Protein AF-A0A2V2S7H7-F1 (afdb_monomer_lite)

Structure (mmCIF, N/CA/C/O backbone):
data_AF-A0A2V2S7H7-F1
#
_entry.id   AF-A0A2V2S7H7-F1
#
loop_
_atom_site.group_PDB
_atom_site.id
_atom_site.type_symbol
_atom_site.label_atom_id
_atom_site.label_alt_id
_atom_site.label_comp_id
_atom_site.label_asym_id
_atom_site.label_entity_id
_atom_site.label_seq_id
_atom_site.pdbx_PDB_ins_code
_atom_site.Cartn_x
_atom_site.Cartn_y
_atom_site.Cartn_z
_atom_site.occupancy
_atom_site.B_iso_or_equiv
_atom_site.auth_seq_id
_atom_site.auth_comp_id
_atom_site.auth_asym_id
_atom_site.auth_atom_id
_atom_site.pdbx_PDB_model_num
ATOM 1 N N . MET A 1 1 ? -1.678 33.757 -36.380 1.00 33.84 1 MET A N 1
ATOM 2 C CA . MET A 1 1 ? -1.416 32.812 -37.484 1.00 33.84 1 MET A CA 1
ATOM 3 C C . MET A 1 1 ? -0.401 31.803 -36.969 1.00 33.84 1 MET A C 1
ATOM 5 O O . MET A 1 1 ? 0.644 32.252 -36.532 1.00 33.84 1 MET A O 1
ATOM 9 N N . LEU A 1 2 ? -0.817 30.528 -36.912 1.00 34.06 2 LEU A N 1
ATOM 10 C CA . LEU A 1 2 ? -0.077 29.257 -36.751 1.00 34.06 2 LEU A CA 1
ATOM 11 C C . LEU A 1 2 ? 1.250 29.275 -35.971 1.00 34.06 2 LEU A C 1
ATOM 13 O O . LEU A 1 2 ? 2.212 29.907 -36.375 1.00 34.06 2 LEU A O 1
ATOM 17 N N . GLY A 1 3 ? 1.338 28.575 -34.843 1.00 31.75 3 GLY A N 1
ATOM 18 C CA . GLY A 1 3 ? 1.688 27.143 -34.768 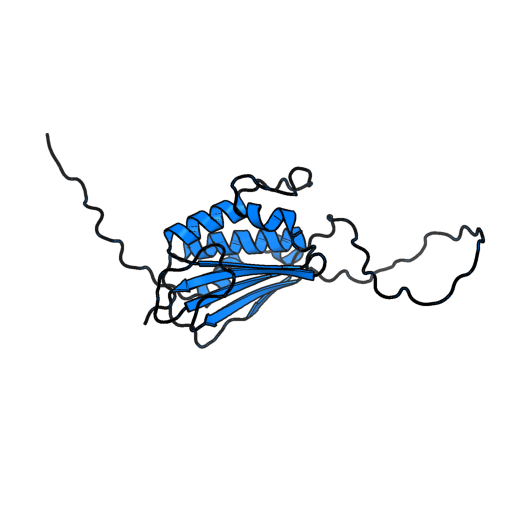1.00 31.75 3 GLY A CA 1
ATOM 19 C C . GLY A 1 3 ? 2.815 27.071 -33.724 1.00 31.75 3 GLY A C 1
ATOM 20 O O . GLY A 1 3 ? 3.605 28.000 -33.638 1.00 31.75 3 GLY A O 1
ATOM 21 N N . PHE A 1 4 ? 2.904 26.128 -32.797 1.00 40.03 4 PHE A N 1
ATOM 22 C CA . PHE A 1 4 ? 2.878 24.692 -32.986 1.00 40.03 4 PHE A CA 1
ATOM 23 C C . PHE A 1 4 ? 2.346 24.021 -31.718 1.00 40.03 4 PHE A C 1
ATOM 25 O O . PHE A 1 4 ? 2.805 24.300 -30.609 1.00 40.03 4 PHE A O 1
ATOM 32 N N . SER A 1 5 ? 1.399 23.107 -31.915 1.00 43.56 5 SER A N 1
ATOM 33 C CA . SER A 1 5 ? 1.144 22.001 -31.002 1.00 43.56 5 SER A CA 1
ATOM 34 C C . SER A 1 5 ? 2.460 21.281 -30.728 1.00 43.56 5 SER A C 1
ATOM 36 O O . SER A 1 5 ? 3.125 20.836 -31.663 1.00 43.56 5 SER A O 1
ATOM 38 N N . ARG A 1 6 ? 2.836 21.145 -29.456 1.00 47.81 6 ARG A N 1
ATOM 39 C CA . ARG A 1 6 ? 3.721 20.049 -29.075 1.00 47.81 6 ARG A CA 1
ATOM 40 C C . ARG A 1 6 ? 2.875 18.788 -29.123 1.00 47.81 6 ARG A C 1
ATOM 42 O O . ARG A 1 6 ? 1.990 18.613 -28.288 1.00 47.81 6 ARG A O 1
ATOM 49 N N . ASP A 1 7 ? 3.134 17.971 -30.136 1.00 41.53 7 ASP A N 1
ATOM 50 C CA . ASP A 1 7 ? 2.827 16.549 -30.101 1.00 41.53 7 ASP A CA 1
ATOM 51 C C . ASP A 1 7 ? 3.224 15.994 -28.734 1.00 41.53 7 ASP A C 1
ATOM 53 O O . ASP A 1 7 ? 4.321 16.254 -28.230 1.00 41.53 7 ASP A O 1
ATOM 57 N N . SER A 1 8 ? 2.302 15.259 -28.124 1.00 45.62 8 SER A N 1
ATOM 58 C CA . SER A 1 8 ? 2.532 14.478 -26.919 1.00 45.62 8 SER A CA 1
ATOM 59 C C . SER A 1 8 ? 3.481 13.331 -27.272 1.00 45.62 8 SER A C 1
ATOM 61 O O . SER A 1 8 ? 3.054 12.211 -27.535 1.00 45.62 8 SER A O 1
ATOM 63 N N . SER A 1 9 ? 4.780 13.628 -27.345 1.00 45.09 9 SER A N 1
ATOM 64 C CA . SER A 1 9 ? 5.833 12.617 -27.349 1.00 45.09 9 SER A CA 1
ATOM 65 C C . SER A 1 9 ? 5.618 11.732 -26.127 1.00 45.09 9 SER A C 1
ATOM 67 O O . SER A 1 9 ? 5.565 12.266 -25.019 1.00 45.09 9 SER A O 1
ATOM 69 N N . ALA A 1 10 ? 5.443 10.426 -26.339 1.00 47.72 10 ALA A N 1
ATOM 70 C CA . ALA A 1 10 ? 5.306 9.434 -25.279 1.00 47.72 10 ALA A CA 1
ATOM 71 C C . ALA A 1 10 ? 6.315 9.728 -24.157 1.00 47.72 10 ALA A C 1
ATOM 73 O O . ALA A 1 10 ? 7.520 9.714 -24.405 1.00 47.72 10 ALA A O 1
ATOM 74 N N . GLU A 1 11 ? 5.827 10.078 -22.963 1.00 58.81 11 GLU A N 1
ATOM 75 C CA . GLU A 1 11 ? 6.690 10.235 -21.793 1.00 58.81 11 GLU A CA 1
ATOM 76 C C . GLU A 1 11 ? 7.410 8.898 -21.592 1.00 58.81 11 GLU A C 1
ATOM 78 O O . GLU A 1 11 ? 6.760 7.856 -21.475 1.00 58.81 11 GLU A O 1
ATOM 83 N N . GLU A 1 12 ? 8.746 8.904 -21.636 1.00 63.06 12 GLU A N 1
ATOM 84 C CA . GLU A 1 12 ? 9.522 7.701 -21.346 1.00 63.06 12 GLU A CA 1
ATOM 85 C C . GLU A 1 12 ? 9.104 7.155 -19.971 1.00 63.06 12 GLU A C 1
ATOM 87 O O . GLU A 1 12 ? 8.884 7.943 -19.042 1.00 63.06 12 GLU A O 1
ATOM 92 N N . PRO A 1 13 ? 8.965 5.825 -19.816 1.00 69.19 13 PRO A N 1
ATOM 93 C CA . PRO A 1 13 ? 8.552 5.247 -18.549 1.00 69.19 13 PRO A CA 1
ATOM 94 C C . PRO A 1 13 ? 9.527 5.670 -17.447 1.00 69.19 13 PRO A C 1
ATOM 96 O O . PRO A 1 13 ? 10.721 5.383 -17.502 1.00 69.19 13 PRO A O 1
ATOM 99 N N . SER A 1 14 ? 9.017 6.367 -16.431 1.00 83.69 14 SER A N 1
ATOM 100 C CA . SER A 1 14 ? 9.819 6.728 -15.268 1.00 83.69 14 SER A CA 1
ATOM 101 C C . SER A 1 14 ? 10.055 5.490 -14.408 1.00 83.69 14 SER A C 1
ATOM 103 O O . SER A 1 14 ? 9.106 4.772 -14.092 1.00 83.69 14 SER A O 1
ATOM 105 N N . PHE A 1 15 ? 11.294 5.269 -13.978 1.00 91.12 15 PHE A N 1
ATOM 106 C CA . PHE A 1 15 ? 11.648 4.174 -13.075 1.00 91.12 15 PHE A CA 1
ATOM 107 C C . PHE A 1 15 ? 11.890 4.688 -11.660 1.00 91.12 15 PHE A C 1
ATOM 109 O O . PHE A 1 15 ? 12.397 5.796 -11.463 1.00 91.12 15 PHE A O 1
ATOM 116 N N . CYS A 1 16 ? 11.565 3.873 -10.660 1.00 92.88 16 CYS A N 1
ATOM 117 C CA . CYS A 1 16 ? 11.793 4.224 -9.265 1.00 92.88 16 CYS A CA 1
ATOM 118 C C . CYS A 1 16 ? 12.312 3.053 -8.423 1.00 92.88 16 CYS A C 1
ATOM 120 O O . CYS A 1 16 ? 11.966 1.888 -8.630 1.00 92.88 16 CYS A O 1
ATOM 122 N N . ASP A 1 17 ? 13.129 3.395 -7.424 1.00 96.19 17 ASP A N 1
ATOM 1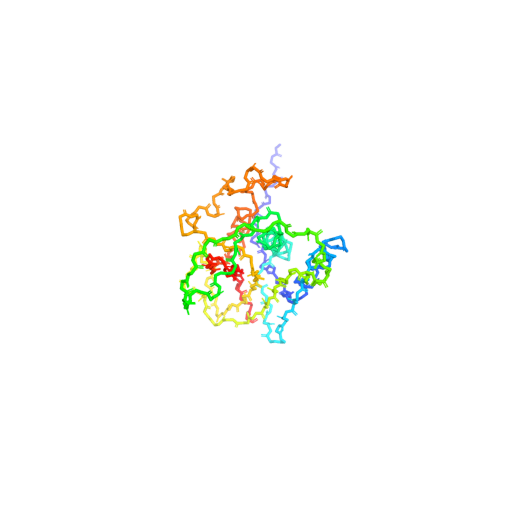23 C CA . ASP A 1 17 ? 13.508 2.490 -6.340 1.00 96.19 17 ASP A CA 1
ATOM 124 C C . ASP A 1 17 ? 12.382 2.463 -5.302 1.00 96.19 17 ASP A C 1
ATOM 126 O O . ASP A 1 17 ? 12.221 3.388 -4.498 1.00 96.19 17 ASP A O 1
ATOM 130 N N . VAL A 1 18 ? 11.612 1.377 -5.308 1.00 97.25 18 VAL A N 1
ATOM 131 C CA . VAL A 1 18 ? 10.457 1.185 -4.426 1.00 97.25 18 VAL A CA 1
ATOM 132 C C . VAL A 1 18 ? 10.828 1.274 -2.945 1.00 97.25 18 VAL A C 1
ATOM 134 O O . VAL A 1 18 ? 10.075 1.863 -2.167 1.00 97.25 18 VAL A O 1
ATOM 137 N N . ASN A 1 19 ? 11.988 0.758 -2.528 1.00 97.88 19 ASN A N 1
ATOM 138 C CA . ASN A 1 19 ? 12.393 0.848 -1.127 1.00 97.88 19 ASN A CA 1
ATOM 139 C C . ASN A 1 19 ? 12.615 2.302 -0.712 1.00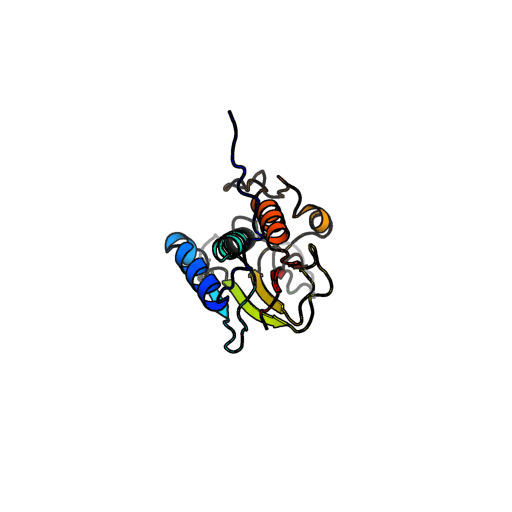 97.88 19 ASN A C 1
ATOM 141 O O . ASN A 1 19 ? 12.228 2.690 0.393 1.00 97.88 19 ASN A O 1
ATOM 145 N N . ASN A 1 20 ? 13.231 3.110 -1.574 1.00 97.38 20 ASN A N 1
ATOM 146 C CA . ASN A 1 20 ? 13.443 4.527 -1.291 1.00 97.38 20 ASN A CA 1
ATOM 147 C C . ASN A 1 20 ? 12.128 5.308 -1.312 1.00 97.38 20 ASN A C 1
ATOM 149 O O . ASN A 1 20 ? 11.903 6.115 -0.413 1.00 97.38 20 ASN A O 1
ATOM 153 N N . VAL A 1 21 ? 11.223 5.013 -2.250 1.00 97.94 21 VAL A N 1
ATOM 154 C CA . VAL A 1 21 ? 9.884 5.620 -2.288 1.00 97.94 21 VAL A CA 1
ATOM 155 C C . VAL A 1 21 ? 9.105 5.333 -1.000 1.00 97.94 21 VAL A C 1
ATOM 157 O O . VAL A 1 21 ? 8.529 6.251 -0.412 1.00 97.94 21 VAL A O 1
ATOM 160 N N . VAL A 1 22 ? 9.123 4.091 -0.506 1.00 98.25 22 VAL A N 1
ATOM 161 C CA . VAL A 1 22 ? 8.457 3.732 0.757 1.00 98.25 22 VAL A CA 1
ATOM 162 C C . VAL A 1 22 ? 9.106 4.445 1.947 1.00 98.25 22 VAL A C 1
ATOM 164 O O . VAL A 1 22 ? 8.396 5.052 2.749 1.00 98.25 22 VAL A O 1
ATOM 167 N N . LYS A 1 23 ? 10.443 4.441 2.051 1.00 97.88 23 LYS A N 1
ATOM 168 C CA . LYS A 1 23 ? 11.168 5.152 3.123 1.00 97.88 23 LYS A CA 1
ATOM 169 C C . LYS A 1 23 ? 10.837 6.643 3.137 1.00 97.88 23 LYS A C 1
ATOM 171 O O . LYS A 1 23 ? 10.572 7.196 4.202 1.00 97.88 23 LYS A O 1
ATOM 176 N N . ASP A 1 24 ? 10.833 7.286 1.973 1.00 97.50 24 ASP A N 1
ATOM 177 C CA . ASP A 1 24 ? 10.496 8.703 1.840 1.00 97.50 24 ASP A CA 1
ATOM 178 C C . ASP A 1 24 ? 9.043 8.968 2.225 1.00 97.50 24 ASP A C 1
ATOM 180 O O . ASP A 1 24 ? 8.768 9.917 2.951 1.00 97.50 24 ASP A O 1
ATOM 184 N N . THR A 1 25 ? 8.119 8.095 1.828 1.00 97.69 25 THR A N 1
ATOM 185 C CA . THR A 1 25 ? 6.707 8.195 2.226 1.00 97.69 25 THR A CA 1
ATOM 186 C C . THR A 1 25 ? 6.539 8.142 3.741 1.00 97.69 25 THR A C 1
ATOM 188 O O . THR A 1 25 ? 5.829 8.968 4.307 1.00 97.69 25 THR A O 1
ATOM 191 N N . ILE A 1 26 ? 7.226 7.218 4.418 1.00 96.56 26 ILE A N 1
ATOM 192 C CA . ILE A 1 26 ? 7.153 7.090 5.880 1.00 96.56 26 ILE A CA 1
ATOM 193 C C . ILE A 1 26 ? 7.695 8.351 6.567 1.00 96.56 26 ILE A C 1
ATOM 195 O O . ILE A 1 26 ? 7.115 8.807 7.549 1.00 96.56 26 ILE A O 1
ATOM 199 N N . ARG A 1 27 ? 8.754 8.968 6.024 1.00 95.50 27 ARG A N 1
ATOM 200 C CA . ARG A 1 27 ? 9.287 10.247 6.531 1.00 95.50 27 ARG A CA 1
ATOM 201 C C . ARG A 1 27 ? 8.282 11.396 6.399 1.00 95.50 27 ARG A C 1
ATOM 203 O O . ARG A 1 27 ? 8.256 12.266 7.263 1.00 95.50 27 ARG A O 1
ATOM 210 N N . LEU A 1 28 ? 7.444 11.391 5.359 1.00 95.12 28 LEU A N 1
ATOM 211 C CA . LEU A 1 28 ? 6.421 12.422 5.138 1.00 95.12 28 LEU A CA 1
ATOM 212 C C . LEU A 1 28 ? 5.247 12.355 6.129 1.00 95.12 28 LEU A C 1
ATOM 214 O O . LEU A 1 28 ? 4.547 13.352 6.287 1.00 95.12 28 LEU A O 1
ATOM 218 N N . LEU A 1 29 ? 5.029 11.226 6.815 1.00 93.69 29 LEU A N 1
ATOM 219 C CA . LEU A 1 29 ? 3.949 11.090 7.805 1.00 93.69 29 LEU A CA 1
ATOM 220 C C . LEU A 1 29 ? 4.128 12.043 9.001 1.00 93.69 29 LEU A C 1
ATOM 222 O O . LEU A 1 29 ? 3.145 12.490 9.597 1.00 93.69 29 LEU A O 1
ATOM 226 N N . GLY A 1 30 ? 5.381 12.376 9.325 1.00 91.38 30 GLY A N 1
ATOM 227 C CA . GLY A 1 30 ? 5.753 13.297 10.394 1.00 91.38 30 GLY A CA 1
ATOM 228 C C . GLY A 1 30 ? 5.545 12.751 11.811 1.00 91.38 30 GLY A C 1
ATOM 229 O O . GLY A 1 30 ? 4.778 11.819 12.067 1.00 91.38 30 GLY A O 1
ATOM 230 N N . ASP A 1 31 ? 6.211 13.387 12.776 1.00 89.75 31 ASP A N 1
ATOM 231 C CA . ASP A 1 31 ? 6.278 12.908 14.164 1.00 89.75 31 ASP A CA 1
ATOM 232 C C . ASP A 1 31 ? 4.913 12.806 14.845 1.00 89.75 31 ASP A C 1
ATOM 234 O O . ASP A 1 31 ? 4.720 11.988 15.740 1.00 89.75 31 ASP A O 1
ATOM 238 N N . ARG A 1 32 ? 3.948 13.652 14.461 1.00 87.88 32 ARG A N 1
ATOM 239 C CA . ARG A 1 32 ? 2.608 13.619 15.061 1.00 87.88 32 ARG A CA 1
ATOM 240 C C . ARG A 1 32 ? 1.897 12.307 14.759 1.00 87.88 32 ARG A C 1
ATOM 242 O O . ARG A 1 32 ? 1.323 11.729 15.672 1.00 87.88 32 ARG A O 1
ATOM 249 N N . PHE A 1 33 ? 1.955 11.856 13.511 1.00 89.81 33 PHE A N 1
ATOM 250 C CA . PHE A 1 33 ? 1.335 10.607 13.094 1.00 89.81 33 PHE A CA 1
ATOM 251 C C . PHE A 1 33 ? 2.049 9.407 13.723 1.00 89.81 33 PHE A C 1
ATOM 253 O O . PHE A 1 33 ? 1.406 8.536 14.301 1.00 89.81 33 PHE A O 1
ATOM 260 N N . LEU A 1 34 ? 3.385 9.413 13.697 1.00 88.50 34 LEU A N 1
ATOM 261 C CA . LEU A 1 34 ? 4.212 8.320 14.221 1.00 88.50 34 LEU A CA 1
ATOM 262 C C . LEU A 1 34 ? 4.168 8.178 15.755 1.00 88.50 34 LEU A C 1
ATOM 264 O O . LEU A 1 34 ? 4.628 7.176 16.293 1.00 88.50 34 LEU A O 1
ATOM 268 N N . ARG A 1 35 ? 3.601 9.155 16.478 1.00 87.88 35 ARG A N 1
ATOM 269 C CA . ARG A 1 35 ? 3.272 9.018 17.909 1.00 87.88 35 ARG A CA 1
ATOM 270 C C . ARG A 1 35 ? 1.980 8.243 18.163 1.00 87.88 35 ARG A C 1
ATOM 272 O O . ARG A 1 35 ? 1.823 7.688 19.245 1.00 87.88 35 ARG A O 1
ATOM 279 N N . GLU A 1 36 ? 1.051 8.254 17.210 1.00 87.44 36 GLU A N 1
ATOM 280 C CA . GLU A 1 36 ? -0.250 7.585 17.323 1.00 87.44 36 GLU A CA 1
ATOM 281 C C . GLU A 1 36 ? -0.212 6.167 16.738 1.00 87.44 36 GLU A C 1
ATOM 283 O O . GLU A 1 36 ? -0.994 5.321 17.163 1.00 87.44 36 GLU A O 1
ATOM 288 N N . VAL A 1 37 ? 0.686 5.900 15.783 1.00 90.75 37 VAL A N 1
ATOM 289 C CA . VAL A 1 37 ? 0.750 4.649 15.017 1.00 90.75 37 VAL A CA 1
ATOM 290 C C . VAL A 1 37 ? 2.204 4.232 14.795 1.00 90.75 37 VAL A C 1
ATOM 292 O O . VAL A 1 37 ? 3.026 5.037 14.358 1.00 90.75 37 VAL A O 1
ATOM 295 N N . GLU A 1 38 ? 2.517 2.960 15.034 1.00 94.25 38 GLU A N 1
ATOM 296 C CA . GLU A 1 38 ? 3.802 2.365 14.665 1.00 94.25 38 GLU A CA 1
ATOM 297 C C . GLU A 1 38 ? 3.770 1.942 13.190 1.00 94.25 38 GLU A C 1
ATOM 299 O O . GLU A 1 38 ? 2.902 1.175 12.779 1.00 94.25 38 GLU A O 1
ATOM 304 N N . VAL A 1 39 ? 4.724 2.408 12.381 1.00 96.38 39 VAL A N 1
ATOM 305 C CA . VAL A 1 39 ? 4.855 1.985 10.977 1.00 96.38 39 VAL A CA 1
ATOM 306 C C . VAL A 1 39 ? 6.136 1.175 10.809 1.00 96.38 39 VAL A C 1
ATOM 308 O O . VAL A 1 39 ? 7.240 1.714 10.875 1.00 96.38 39 VAL A O 1
ATOM 311 N N . SER A 1 40 ? 5.986 -0.126 10.573 1.00 97.19 40 SER A N 1
ATOM 312 C CA . SER A 1 40 ? 7.090 -1.060 10.355 1.00 97.19 40 SER A CA 1
ATOM 313 C C . SER A 1 40 ? 7.282 -1.309 8.863 1.00 97.19 40 SER A C 1
ATOM 315 O O . SER A 1 40 ? 6.378 -1.805 8.191 1.00 97.19 40 SER A O 1
ATOM 317 N N . PHE A 1 41 ? 8.461 -0.981 8.332 1.00 98.19 41 PHE A N 1
ATOM 318 C CA . PHE A 1 41 ? 8.798 -1.249 6.935 1.00 98.19 41 PHE A CA 1
ATOM 319 C C . PHE A 1 41 ? 9.682 -2.491 6.794 1.00 98.19 41 PHE A C 1
ATOM 321 O O . PHE A 1 41 ? 10.751 -2.574 7.397 1.00 98.19 41 PHE A O 1
ATOM 328 N N . LYS A 1 42 ? 9.253 -3.429 5.946 1.00 98.00 42 LYS A N 1
ATOM 329 C CA . LYS A 1 42 ? 9.982 -4.633 5.536 1.00 98.00 42 LYS A CA 1
ATOM 330 C C . LYS A 1 42 ? 10.472 -4.471 4.084 1.00 98.00 42 LYS A C 1
ATOM 332 O O . LYS A 1 42 ? 9.729 -4.812 3.158 1.00 98.00 42 LYS A O 1
ATOM 337 N N . PRO A 1 43 ? 11.678 -3.916 3.859 1.00 96.69 43 PRO A N 1
ATOM 338 C CA . PRO A 1 43 ? 12.255 -3.809 2.522 1.00 96.69 43 PRO A CA 1
ATOM 339 C C . PRO A 1 43 ? 12.692 -5.179 1.994 1.00 96.69 43 PRO A C 1
ATOM 341 O O . PRO A 1 43 ? 13.058 -6.062 2.770 1.00 96.69 43 PRO A O 1
ATOM 344 N N . SER A 1 44 ? 12.737 -5.321 0.671 1.00 95.50 44 SER A N 1
ATOM 345 C CA . SER A 1 44 ? 13.402 -6.447 0.003 1.00 95.50 44 SER A CA 1
ATOM 346 C C . SER A 1 44 ? 14.714 -5.978 -0.624 1.00 95.50 44 SER A C 1
ATOM 348 O O . SER A 1 44 ? 14.770 -4.890 -1.193 1.00 95.50 44 SER A O 1
ATOM 350 N N . THR A 1 45 ? 15.775 -6.776 -0.517 1.00 91.94 45 THR A N 1
ATOM 351 C CA . THR A 1 45 ? 17.102 -6.453 -1.074 1.00 91.94 45 THR A CA 1
ATOM 352 C C . THR A 1 45 ? 17.227 -6.752 -2.567 1.00 91.94 45 THR A C 1
ATOM 354 O O . THR A 1 45 ? 18.180 -6.294 -3.184 1.00 91.94 45 THR A O 1
ATOM 357 N N . ASP A 1 46 ? 16.283 -7.503 -3.136 1.00 90.00 46 ASP A N 1
ATOM 358 C CA . ASP A 1 46 ? 16.283 -7.959 -4.532 1.00 90.00 46 ASP A CA 1
ATOM 359 C C . ASP A 1 46 ? 15.041 -7.429 -5.266 1.00 90.00 46 ASP A C 1
ATOM 361 O O . ASP A 1 46 ? 14.179 -8.179 -5.729 1.00 90.00 46 ASP A O 1
ATOM 365 N N . LEU A 1 47 ? 14.871 -6.104 -5.256 1.00 94.25 47 LEU A N 1
ATOM 366 C CA . LEU A 1 47 ? 13.811 -5.453 -6.021 1.00 94.25 47 LEU A CA 1
ATOM 367 C C . LEU A 1 47 ? 14.397 -4.867 -7.304 1.00 94.25 47 LEU A C 1
ATOM 369 O O . LEU A 1 47 ? 15.272 -4.003 -7.207 1.00 94.25 47 LEU A O 1
ATOM 373 N N . PRO A 1 48 ? 13.904 -5.275 -8.487 1.00 94.25 48 PRO A N 1
ATOM 374 C CA . PRO A 1 48 ? 14.185 -4.526 -9.699 1.00 94.25 48 PRO A CA 1
ATOM 375 C C . PRO A 1 48 ? 13.565 -3.121 -9.587 1.00 94.25 48 PRO A C 1
ATOM 377 O O . PRO A 1 48 ? 12.615 -2.923 -8.814 1.00 94.25 48 PRO A O 1
ATOM 380 N N . PRO A 1 49 ? 14.063 -2.137 -10.353 1.00 94.50 49 PRO A N 1
ATOM 381 C CA . PRO A 1 49 ? 13.371 -0.867 -10.507 1.00 94.50 49 PRO A CA 1
ATOM 382 C C . PRO A 1 49 ? 11.921 -1.097 -10.947 1.00 94.50 49 PRO A C 1
ATOM 384 O O . PRO A 1 49 ? 11.631 -1.986 -11.746 1.00 94.50 49 PRO A O 1
ATOM 387 N N . ALA A 1 50 ? 10.994 -0.306 -10.416 1.00 95.38 50 ALA A N 1
ATOM 388 C CA . ALA A 1 50 ? 9.591 -0.387 -10.800 1.00 95.38 50 ALA A CA 1
ATOM 389 C C . ALA A 1 50 ? 9.239 0.734 -11.777 1.00 95.38 50 ALA A C 1
ATOM 391 O O . ALA A 1 50 ? 9.673 1.876 -11.601 1.00 95.38 50 ALA A O 1
ATOM 392 N N . VAL A 1 51 ? 8.416 0.417 -12.774 1.00 94.00 51 VAL A N 1
ATOM 393 C CA . VAL A 1 51 ? 7.824 1.400 -13.682 1.00 94.00 51 VAL A CA 1
ATOM 394 C C . VAL A 1 51 ? 6.761 2.190 -12.924 1.00 94.00 51 VAL A C 1
ATOM 396 O O . VAL A 1 51 ? 5.826 1.622 -12.356 1.00 94.00 51 VAL A O 1
ATOM 399 N N . GLY A 1 52 ? 6.896 3.511 -12.917 1.00 90.81 52 GLY A N 1
ATOM 400 C CA . GLY A 1 52 ? 5.930 4.415 -12.313 1.00 90.81 52 GLY A CA 1
ATOM 401 C C . GLY A 1 52 ? 6.549 5.689 -11.752 1.00 90.81 52 GLY A C 1
ATOM 402 O O . GLY A 1 52 ? 7.736 5.757 -11.428 1.00 90.81 52 GLY A O 1
ATOM 403 N N . SER A 1 53 ? 5.712 6.717 -11.621 1.00 92.94 53 SER A N 1
ATOM 404 C CA . SER A 1 53 ? 6.100 7.974 -10.985 1.00 92.94 53 SER A CA 1
ATOM 405 C C . SER A 1 53 ? 6.201 7.796 -9.472 1.00 92.94 53 SER A C 1
ATOM 407 O O . SER A 1 53 ? 5.252 7.331 -8.831 1.00 92.94 53 SER A O 1
ATOM 409 N N . LYS A 1 54 ? 7.329 8.231 -8.895 1.00 95.06 54 LYS A N 1
ATOM 410 C CA . LYS A 1 54 ? 7.532 8.301 -7.441 1.00 95.06 54 LYS A CA 1
ATOM 411 C C . LYS A 1 54 ? 6.358 9.005 -6.761 1.00 95.06 54 LYS A C 1
ATOM 413 O O . LYS A 1 54 ? 5.792 8.445 -5.830 1.00 95.06 54 LYS A O 1
ATOM 418 N N . ASP A 1 55 ? 5.959 10.175 -7.249 1.00 94.44 55 ASP A N 1
ATOM 419 C CA . ASP A 1 55 ? 4.944 11.009 -6.596 1.00 94.44 55 ASP A CA 1
ATOM 420 C C . ASP A 1 55 ? 3.577 10.317 -6.550 1.00 94.44 55 ASP A C 1
ATOM 422 O O . ASP A 1 55 ? 2.877 10.362 -5.536 1.00 94.44 55 ASP A O 1
ATOM 426 N N . PHE A 1 56 ? 3.210 9.608 -7.620 1.00 95.81 56 PHE A N 1
ATOM 427 C CA . PHE A 1 56 ? 1.960 8.850 -7.657 1.00 95.81 56 PHE A CA 1
ATOM 428 C C . PHE A 1 56 ? 1.991 7.654 -6.706 1.00 95.81 56 PHE A C 1
ATOM 430 O O . PHE A 1 56 ? 1.024 7.438 -5.975 1.00 95.81 56 PHE A O 1
ATOM 437 N N . ILE A 1 57 ? 3.110 6.924 -6.646 1.00 97.50 57 ILE A N 1
ATOM 438 C CA . ILE A 1 57 ? 3.289 5.829 -5.683 1.00 97.50 57 ILE A CA 1
ATOM 439 C C . ILE A 1 57 ? 3.198 6.372 -4.257 1.00 97.50 57 ILE A C 1
ATOM 441 O O . ILE A 1 57 ? 2.448 5.827 -3.451 1.00 97.50 57 ILE A O 1
ATOM 445 N N . GLN A 1 58 ? 3.898 7.467 -3.943 1.00 97.31 58 GLN A N 1
ATOM 446 C CA . GLN A 1 58 ? 3.844 8.084 -2.615 1.00 97.31 58 GLN A CA 1
ATOM 447 C C . GLN A 1 58 ? 2.414 8.475 -2.240 1.00 97.31 58 GLN A C 1
ATOM 449 O O . GLN A 1 58 ? 1.967 8.155 -1.140 1.00 97.31 58 GLN A O 1
ATOM 454 N N . GLN A 1 59 ? 1.664 9.102 -3.148 1.00 96.62 59 GLN A N 1
ATOM 455 C CA . GLN A 1 59 ? 0.284 9.502 -2.881 1.00 96.62 59 GLN A CA 1
ATOM 456 C C . GLN A 1 59 ? -0.645 8.298 -2.645 1.00 96.62 59 GLN A C 1
ATOM 458 O O . GLN A 1 59 ? -1.491 8.346 -1.749 1.00 96.62 59 GLN A O 1
ATOM 463 N N . ILE A 1 60 ? -0.477 7.208 -3.402 1.00 97.94 60 ILE A N 1
ATOM 464 C CA . ILE A 1 60 ? -1.218 5.955 -3.185 1.00 97.94 60 ILE A CA 1
ATOM 465 C C . ILE A 1 60 ? -0.879 5.365 -1.810 1.00 97.94 60 ILE A C 1
ATOM 467 O O . ILE A 1 60 ? -1.781 5.018 -1.046 1.00 97.94 60 ILE A O 1
ATOM 471 N N . LEU A 1 61 ? 0.408 5.292 -1.464 1.00 98.19 61 LEU A N 1
ATOM 472 C CA . LEU A 1 61 ? 0.861 4.739 -0.187 1.00 98.19 61 LEU A CA 1
ATOM 473 C C . LEU A 1 61 ? 0.385 5.570 1.006 1.00 98.19 61 LEU A C 1
ATOM 475 O O . LEU A 1 61 ? -0.064 4.994 1.994 1.00 98.19 61 LEU A O 1
ATOM 479 N N . LEU A 1 62 ? 0.411 6.902 0.910 1.00 96.44 62 LEU A N 1
ATOM 480 C CA . LEU A 1 62 ? -0.167 7.783 1.928 1.00 96.44 62 LEU A CA 1
ATOM 481 C C . LEU A 1 62 ? -1.653 7.484 2.134 1.00 96.44 62 LEU A C 1
ATOM 483 O O . LEU A 1 62 ? -2.091 7.328 3.272 1.00 96.44 62 LEU A O 1
ATOM 487 N N . ASN A 1 63 ? -2.420 7.330 1.052 1.00 94.94 63 ASN A N 1
ATOM 488 C CA . ASN A 1 63 ? -3.839 6.988 1.148 1.00 94.94 63 ASN A CA 1
ATOM 489 C C . ASN A 1 63 ? -4.051 5.639 1.856 1.00 94.94 63 ASN A C 1
ATOM 491 O O . ASN A 1 63 ? -4.920 5.536 2.722 1.00 94.94 63 ASN A O 1
ATOM 495 N N . PHE A 1 64 ? -3.253 4.616 1.539 1.00 97.19 64 PHE A N 1
ATOM 496 C CA . PHE A 1 64 ? -3.338 3.315 2.212 1.00 97.19 64 PHE A CA 1
ATOM 497 C C . PHE A 1 64 ? -2.962 3.399 3.693 1.00 97.19 64 PHE A C 1
ATOM 499 O O . PHE A 1 64 ? -3.695 2.880 4.532 1.00 97.19 64 PHE A O 1
ATOM 506 N N . ILE A 1 65 ? -1.873 4.093 4.030 1.00 95.94 65 ILE A N 1
ATOM 507 C CA . ILE A 1 65 ? -1.392 4.232 5.410 1.00 95.94 65 ILE A CA 1
ATOM 508 C C . ILE A 1 65 ? -2.389 5.021 6.268 1.00 95.94 65 ILE A C 1
ATOM 510 O O . ILE A 1 65 ? -2.679 4.616 7.394 1.00 95.94 65 ILE A O 1
ATOM 514 N N . PHE A 1 66 ? -2.967 6.111 5.754 1.00 92.50 66 PHE A N 1
ATOM 515 C CA . PHE A 1 66 ? -3.991 6.858 6.487 1.00 92.50 66 PHE A CA 1
ATOM 516 C C . PHE A 1 66 ? -5.260 6.028 6.696 1.00 92.50 66 PHE A C 1
ATOM 518 O O . PHE A 1 66 ? -5.798 6.006 7.804 1.00 92.50 66 PHE A O 1
ATOM 525 N N . ASN A 1 67 ? -5.700 5.279 5.681 1.00 92.19 67 ASN A N 1
ATOM 526 C CA . ASN A 1 67 ? -6.852 4.386 5.815 1.00 92.19 67 ASN A CA 1
ATOM 527 C C . ASN A 1 67 ? -6.615 3.288 6.863 1.00 92.19 67 ASN A C 1
ATOM 529 O O . ASN A 1 67 ? -7.508 3.027 7.674 1.00 92.19 67 ASN A O 1
ATOM 533 N N . ALA A 1 68 ? -5.418 2.697 6.872 1.00 93.69 68 ALA A N 1
ATOM 534 C CA . ALA A 1 68 ? -4.972 1.711 7.852 1.00 93.69 68 ALA A CA 1
ATOM 535 C C . ALA A 1 68 ? -4.956 2.287 9.281 1.00 93.69 68 ALA A C 1
ATOM 537 O O . ALA A 1 68 ? -5.541 1.714 10.203 1.00 93.69 68 ALA A O 1
ATOM 538 N N . ALA A 1 69 ? -4.374 3.472 9.472 1.00 91.19 69 ALA A N 1
ATOM 539 C CA . ALA A 1 69 ? -4.343 4.146 10.771 1.00 91.19 69 ALA A CA 1
ATOM 540 C C . ALA A 1 69 ? -5.748 4.430 11.308 1.00 91.19 69 ALA A C 1
ATOM 542 O O . ALA A 1 69 ? -6.061 4.143 12.464 1.00 91.19 69 ALA A O 1
ATOM 543 N N . GLU A 1 70 ? -6.641 4.928 10.459 1.00 87.62 70 GLU A N 1
ATOM 544 C CA . GLU A 1 70 ? -8.029 5.149 10.852 1.00 87.62 70 GLU A CA 1
ATOM 545 C C . GLU A 1 70 ? -8.774 3.846 11.178 1.00 87.62 70 GLU A C 1
ATOM 547 O O . GLU A 1 70 ? -9.655 3.848 12.035 1.00 87.62 70 GLU A O 1
ATOM 552 N N . ALA A 1 71 ? -8.470 2.738 10.494 1.00 88.94 71 ALA A N 1
ATOM 553 C CA . ALA A 1 71 ? -9.100 1.439 10.748 1.00 88.94 71 ALA A CA 1
ATOM 554 C C . ALA A 1 71 ? -8.690 0.833 12.100 1.00 88.94 71 ALA A C 1
ATOM 556 O O . ALA A 1 71 ? -9.457 0.068 12.684 1.00 88.94 71 ALA A O 1
ATOM 557 N N . THR A 1 72 ? -7.507 1.203 12.594 1.00 87.19 72 THR A N 1
ATOM 558 C CA . THR A 1 72 ? -6.945 0.757 13.881 1.00 87.19 72 THR A CA 1
ATOM 559 C C . THR A 1 72 ? -7.216 1.719 15.043 1.00 87.19 72 THR A C 1
ATOM 561 O O . THR A 1 72 ? -6.859 1.432 16.184 1.00 87.19 72 THR A O 1
ATOM 564 N N . SER A 1 73 ? -7.853 2.864 14.778 1.00 78.19 73 SER A N 1
ATOM 565 C CA . SER A 1 73 ? -8.088 3.892 15.792 1.00 78.19 73 SER A CA 1
ATOM 566 C C . SER A 1 73 ? -9.160 3.461 16.815 1.00 78.19 73 SER A C 1
ATOM 568 O O . SER A 1 73 ? -10.249 3.037 16.417 1.00 78.19 73 SER A O 1
ATOM 570 N N . PRO A 1 74 ? -8.915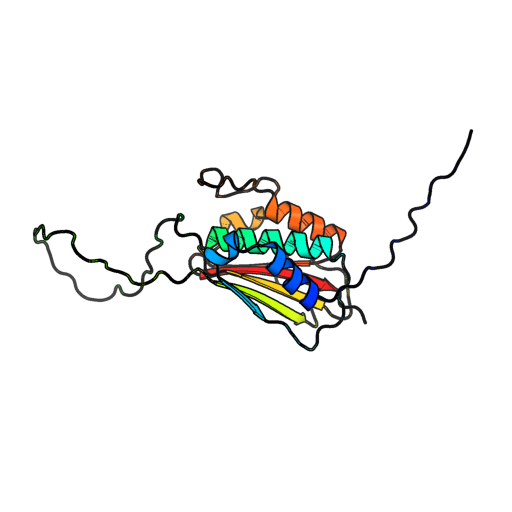 3.637 18.129 1.00 60.75 74 PRO A N 1
ATOM 571 C CA . PRO A 1 74 ? -9.790 3.150 19.204 1.00 60.75 74 PRO A CA 1
ATOM 572 C C . PRO A 1 74 ? -11.154 3.858 19.308 1.00 60.75 74 PRO A C 1
ATOM 574 O O . PRO A 1 74 ? -12.022 3.387 20.039 1.00 60.75 74 PRO A O 1
ATOM 577 N N . GLU A 1 75 ? -11.387 4.952 18.571 1.00 54.19 75 GLU A N 1
ATOM 578 C CA . GLU A 1 75 ? -12.713 5.595 18.491 1.00 54.19 75 GLU A CA 1
ATOM 579 C C . GLU A 1 75 ? -13.750 4.752 17.724 1.00 54.19 75 GLU A C 1
ATOM 581 O O . GLU A 1 75 ? -14.949 5.027 17.782 1.00 54.19 75 GLU A O 1
ATOM 586 N N . ARG A 1 76 ? -13.325 3.677 17.049 1.00 48.59 76 ARG A N 1
ATOM 587 C CA . ARG A 1 76 ? -14.228 2.616 16.593 1.00 48.59 76 ARG A CA 1
ATOM 588 C C . ARG A 1 76 ? -14.431 1.643 17.744 1.00 48.59 76 ARG A C 1
ATOM 590 O O . ARG A 1 76 ? -13.619 0.748 17.955 1.00 48.59 76 ARG A O 1
ATOM 597 N N . GLY A 1 77 ? -15.493 1.884 18.510 1.00 37.19 77 GLY A N 1
ATOM 598 C CA . GLY A 1 77 ? -15.853 1.121 19.699 1.00 37.19 77 GLY A CA 1
ATOM 599 C C . GLY A 1 77 ? -15.599 -0.379 19.558 1.00 37.19 77 GLY A C 1
ATOM 600 O O . GLY A 1 77 ? -16.154 -1.034 18.685 1.00 37.19 77 GLY A O 1
ATOM 601 N N . GLN A 1 78 ? -14.733 -0.883 20.434 1.00 34.28 78 GLN A N 1
ATOM 602 C CA . GLN A 1 78 ? -14.887 -2.148 21.145 1.00 34.28 78 GLN A CA 1
ATOM 603 C C . GLN A 1 78 ? -15.691 -3.226 20.389 1.00 34.28 78 GLN A C 1
ATOM 605 O O . GLN A 1 78 ? -16.791 -3.590 20.794 1.00 34.28 78 GLN A O 1
ATOM 610 N N . LEU A 1 79 ? -15.118 -3.806 19.331 1.00 38.56 79 LEU A N 1
ATOM 611 C CA . LEU A 1 79 ? -15.430 -5.198 19.025 1.00 38.56 79 LEU A CA 1
ATOM 612 C C . LEU A 1 79 ? -14.642 -6.023 20.033 1.00 38.56 79 LEU A C 1
ATOM 614 O O . LEU A 1 79 ? -13.433 -6.218 19.923 1.00 38.56 79 LEU A O 1
ATOM 618 N N . VAL A 1 80 ? -15.354 -6.377 21.099 1.00 38.69 80 VAL A N 1
ATOM 619 C CA . VAL A 1 80 ? -14.980 -7.388 22.079 1.00 38.69 80 VAL A CA 1
ATOM 620 C C . VAL A 1 80 ? -14.309 -8.542 21.336 1.00 38.69 80 VAL A C 1
ATOM 622 O O . VAL A 1 80 ? -14.917 -9.142 20.452 1.00 38.69 80 VAL A O 1
ATOM 625 N N . ARG A 1 81 ? -13.050 -8.838 21.685 1.00 31.52 81 ARG A N 1
ATOM 626 C CA . ARG A 1 81 ? -12.467 -10.148 21.395 1.00 31.52 81 ARG A CA 1
ATOM 627 C C . ARG A 1 81 ? -13.382 -11.174 22.052 1.00 31.52 81 ARG A C 1
ATOM 629 O O . ARG A 1 81 ? -13.411 -11.261 23.276 1.00 31.52 81 ARG A O 1
ATOM 636 N N . ALA A 1 82 ? -14.173 -11.871 21.248 1.00 36.53 82 ALA A N 1
ATOM 637 C CA . ALA A 1 82 ? -14.830 -13.092 21.665 1.00 36.53 82 ALA A CA 1
ATOM 638 C C . ALA A 1 82 ? -13.775 -14.199 21.609 1.00 36.53 82 ALA A C 1
ATOM 640 O O . ALA A 1 82 ? -13.726 -14.950 20.645 1.00 36.53 82 ALA A O 1
ATOM 641 N N . ASP A 1 83 ? -12.915 -14.235 22.621 1.00 36.03 83 ASP A N 1
ATOM 642 C CA . ASP A 1 83 ? -12.253 -15.470 23.014 1.00 36.03 83 ASP A CA 1
ATOM 643 C C . ASP A 1 83 ? -12.838 -15.865 24.375 1.00 36.03 83 ASP A C 1
ATOM 645 O O . ASP A 1 83 ? -12.941 -15.042 25.288 1.00 36.03 83 ASP A O 1
ATOM 649 N N . ASP A 1 84 ? -13.257 -17.126 24.437 1.00 36.97 84 ASP A N 1
ATOM 650 C CA . ASP A 1 84 ? -13.751 -17.890 25.584 1.00 36.97 84 ASP A CA 1
ATOM 651 C C . ASP A 1 84 ? -15.207 -17.656 26.026 1.00 36.97 84 ASP A C 1
ATOM 653 O O . ASP A 1 84 ? -15.512 -17.115 27.087 1.00 36.97 84 ASP A O 1
ATOM 657 N N . THR A 1 85 ? -16.140 -18.213 25.247 1.00 34.44 85 THR A N 1
ATOM 658 C CA . THR A 1 85 ? -17.365 -18.796 25.821 1.00 34.44 85 THR A CA 1
ATOM 659 C C . THR A 1 85 ? -17.470 -20.258 25.419 1.00 34.44 85 THR A C 1
ATOM 661 O O . THR A 1 85 ? -18.060 -20.584 24.398 1.00 34.44 85 THR A O 1
ATOM 664 N N . ASP A 1 86 ? -16.923 -21.134 26.260 1.00 34.34 86 ASP A N 1
ATOM 665 C CA . ASP A 1 86 ? -17.633 -22.364 26.597 1.00 34.34 86 ASP A CA 1
ATOM 666 C C . ASP A 1 86 ? -17.195 -22.884 27.973 1.00 34.34 86 ASP A C 1
ATOM 668 O O . ASP A 1 86 ? -16.132 -23.481 28.119 1.00 34.34 86 ASP A O 1
ATOM 672 N N . ALA A 1 87 ? -17.997 -22.573 28.998 1.00 36.03 87 ALA A N 1
ATOM 673 C CA . ALA A 1 87 ? -18.377 -23.479 30.088 1.00 36.03 87 ALA A CA 1
ATOM 674 C C . ALA A 1 87 ? -18.992 -22.711 31.272 1.00 36.03 87 ALA A C 1
ATOM 676 O O . ALA A 1 87 ? -18.323 -21.941 31.955 1.00 36.03 87 ALA A O 1
ATOM 677 N N . GLY A 1 88 ? -20.243 -23.051 31.597 1.00 33.09 88 GLY A N 1
ATOM 678 C CA . GLY A 1 88 ? -20.705 -23.073 32.989 1.00 33.09 88 GLY A CA 1
ATOM 679 C C . GLY A 1 88 ? -21.620 -21.926 33.402 1.00 33.09 88 GLY A C 1
ATOM 680 O O . GLY A 1 88 ? -21.177 -20.813 33.655 1.00 33.09 88 GLY A O 1
ATOM 681 N N . GLY A 1 89 ? -22.916 -22.221 33.516 1.00 31.88 89 GLY A N 1
ATOM 682 C CA . GLY A 1 89 ? -23.932 -21.269 33.957 1.00 31.88 89 GLY A CA 1
ATOM 683 C C . GLY A 1 89 ? -23.915 -20.963 35.458 1.00 31.88 89 GLY A C 1
ATOM 684 O O . GLY A 1 89 ? -23.260 -21.641 36.242 1.00 31.88 89 GLY A O 1
ATOM 685 N N . GLY A 1 90 ? -24.722 -19.978 35.868 1.00 30.45 90 GLY A N 1
ATOM 686 C CA . GLY A 1 90 ? -25.009 -19.752 37.288 1.00 30.45 90 GLY A CA 1
ATOM 687 C C . GLY A 1 90 ? -25.370 -18.320 37.687 1.00 30.45 90 GLY A C 1
ATOM 688 O O . GLY A 1 90 ? -24.513 -17.570 38.117 1.00 30.45 90 GLY A O 1
ATOM 689 N N . LYS A 1 91 ? -26.661 -17.987 37.565 1.00 33.06 91 LYS A N 1
ATOM 690 C CA . LYS A 1 91 ? -27.511 -17.140 38.439 1.00 33.06 91 LYS A CA 1
ATOM 691 C C . LYS A 1 91 ? -26.910 -15.973 39.269 1.00 33.06 91 LYS A C 1
ATOM 693 O O .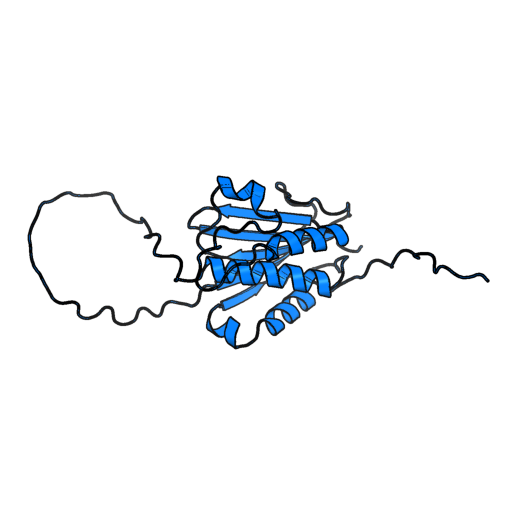 LYS A 1 91 ? -26.142 -16.175 40.194 1.00 33.06 91 LYS A O 1
ATOM 698 N N . THR A 1 92 ? -27.497 -14.791 39.026 1.00 35.19 92 THR A N 1
ATOM 699 C CA . THR A 1 92 ? -27.984 -13.749 39.970 1.00 35.19 92 THR A CA 1
ATOM 700 C C . THR A 1 92 ? -27.230 -13.473 41.279 1.00 35.19 92 THR A C 1
ATOM 702 O O . THR A 1 92 ? -27.250 -14.286 42.197 1.00 35.19 92 THR A O 1
ATOM 705 N N . GLY A 1 93 ? -26.802 -12.220 41.450 1.00 30.97 93 GLY A N 1
ATOM 706 C CA . GLY A 1 93 ? -26.511 -11.626 42.756 1.00 30.97 93 GLY A CA 1
ATOM 707 C C . GLY A 1 93 ? -26.030 -10.188 42.607 1.00 30.97 93 GLY A C 1
ATOM 708 O O . GLY A 1 93 ? -25.029 -9.941 41.946 1.00 30.97 93 GLY A O 1
ATOM 709 N N . ALA A 1 94 ? -26.777 -9.243 43.171 1.00 37.41 94 ALA A N 1
ATOM 710 C CA . ALA A 1 94 ? -26.377 -7.850 43.279 1.00 37.41 94 ALA A CA 1
ATOM 711 C C . ALA A 1 94 ? -25.167 -7.721 44.212 1.00 37.41 94 ALA A C 1
ATOM 713 O O . ALA A 1 94 ? -25.239 -8.183 45.346 1.00 37.41 94 ALA A O 1
ATOM 714 N N . ASP A 1 95 ? -24.112 -7.044 43.762 1.00 32.91 95 ASP A N 1
ATOM 715 C CA . ASP A 1 95 ? -23.204 -6.333 44.658 1.00 32.91 95 ASP A CA 1
ATOM 716 C C . ASP A 1 95 ? -22.531 -5.176 43.907 1.00 32.91 95 ASP A C 1
ATOM 718 O O . ASP A 1 95 ? -21.859 -5.361 42.888 1.00 32.91 95 ASP A O 1
ATOM 722 N N . GLN A 1 96 ? -22.785 -3.956 44.376 1.00 40.56 96 GLN A N 1
ATOM 723 C CA . GLN A 1 96 ? -22.096 -2.755 43.924 1.00 40.56 96 GLN A CA 1
ATOM 724 C C . GLN A 1 96 ? -20.772 -2.676 44.686 1.00 40.56 96 GLN A C 1
ATOM 726 O O . GLN A 1 96 ? -20.738 -2.235 45.831 1.00 40.56 96 GLN A O 1
ATOM 731 N N . ALA A 1 97 ? -19.676 -3.054 44.030 1.00 38.59 97 ALA A N 1
ATOM 732 C CA . ALA A 1 97 ? -18.316 -2.782 44.490 1.00 38.59 97 ALA A CA 1
ATOM 733 C C . ALA A 1 97 ? -17.656 -1.719 43.585 1.00 38.59 97 ALA A C 1
ATOM 735 O O . ALA A 1 97 ? -17.945 -1.657 42.386 1.00 38.59 97 ALA A O 1
ATOM 736 N N . PRO A 1 98 ? -16.810 -0.829 44.135 1.00 39.97 98 PRO A N 1
ATOM 737 C CA . PRO A 1 98 ? -16.480 0.438 43.502 1.00 39.97 98 PRO A CA 1
ATOM 738 C C . PRO A 1 98 ? -15.517 0.276 42.326 1.00 39.97 98 PRO A C 1
ATOM 740 O O . PRO A 1 98 ? -14.576 -0.514 42.355 1.00 39.97 98 PRO A O 1
ATOM 743 N N . ALA A 1 99 ? -15.714 1.124 41.317 1.00 46.00 99 ALA A N 1
ATOM 744 C CA . ALA A 1 99 ? -14.780 1.357 40.229 1.00 46.00 99 ALA A CA 1
ATOM 745 C C . ALA A 1 99 ? -13.445 1.906 40.769 1.00 46.00 99 ALA A C 1
ATOM 747 O O . ALA A 1 99 ? -13.243 3.117 40.872 1.00 46.00 99 ALA A O 1
ATOM 748 N N . ARG A 1 100 ? -12.514 1.019 41.121 1.00 41.94 100 ARG A N 1
ATOM 749 C CA . ARG A 1 100 ? -11.106 1.356 41.328 1.00 41.94 100 ARG A CA 1
ATOM 750 C C . ARG A 1 100 ? -10.216 0.335 40.627 1.00 41.94 100 ARG A C 1
ATOM 752 O O . ARG A 1 100 ? -10.390 -0.863 40.771 1.00 41.94 100 ARG A O 1
ATOM 759 N N . GLU A 1 101 ? -9.261 0.891 39.882 1.00 41.72 101 GLU A N 1
ATOM 760 C CA . GLU A 1 101 ? -8.045 0.244 39.372 1.00 41.72 101 GLU A CA 1
ATOM 761 C C . GLU A 1 101 ? -8.177 -0.673 38.147 1.00 41.72 101 GLU A C 1
ATOM 763 O O . GLU A 1 101 ? -7.844 -1.850 38.166 1.00 41.72 101 GLU A O 1
ATOM 768 N N . ARG A 1 102 ? -8.473 -0.066 36.990 1.00 43.00 102 ARG A N 1
ATOM 769 C CA . ARG A 1 102 ? -7.857 -0.496 35.720 1.00 43.00 102 ARG A CA 1
ATOM 770 C C . ARG A 1 102 ? -6.647 0.393 35.424 1.00 43.00 102 ARG A C 1
ATOM 772 O O . ARG A 1 102 ? -6.674 1.238 34.535 1.00 43.00 102 ARG A O 1
ATOM 779 N N . ARG A 1 103 ? -5.596 0.267 36.242 1.00 42.50 103 ARG A N 1
ATOM 780 C CA . ARG A 1 103 ? -4.306 0.933 36.014 1.00 42.50 103 ARG A CA 1
ATOM 781 C C . ARG A 1 103 ? -3.535 0.166 34.934 1.00 42.50 103 ARG A C 1
ATOM 783 O O . ARG A 1 103 ? -3.004 -0.903 35.190 1.00 42.50 103 ARG A O 1
ATOM 790 N N . GLY A 1 104 ? -3.476 0.758 33.743 1.00 44.44 104 GLY A N 1
ATOM 791 C CA . GLY A 1 104 ? -2.270 0.786 32.913 1.00 44.44 104 GLY A CA 1
ATOM 792 C C . GLY A 1 104 ? -1.768 -0.530 32.320 1.00 44.44 104 GLY A C 1
ATOM 793 O O . GLY A 1 104 ? -0.592 -0.842 32.475 1.00 44.44 104 GLY A O 1
ATOM 794 N N . GLN A 1 105 ? -2.582 -1.237 31.534 1.00 41.84 105 GLN A N 1
ATOM 795 C CA . GLN A 1 105 ? -1.992 -1.902 30.369 1.00 41.84 105 GLN A CA 1
ATOM 796 C C . GLN A 1 105 ? -1.726 -0.801 29.348 1.00 41.84 105 GLN A C 1
ATOM 798 O O . GLN A 1 105 ? -2.667 -0.192 28.843 1.00 41.84 105 GLN A O 1
ATOM 803 N N . ALA A 1 106 ? -0.451 -0.481 29.117 1.00 49.06 106 ALA A N 1
ATOM 804 C CA . ALA A 1 106 ? -0.063 0.419 28.043 1.00 49.06 106 ALA A CA 1
ATOM 805 C C . ALA A 1 106 ? -0.673 -0.127 26.747 1.00 49.06 106 ALA A C 1
ATOM 807 O O . ALA A 1 106 ? -0.268 -1.188 26.268 1.00 49.06 106 ALA A O 1
ATOM 808 N N . VAL A 1 107 ? -1.696 0.558 26.232 1.00 59.31 107 VAL A N 1
ATOM 809 C CA . VAL A 1 107 ? -2.259 0.250 24.921 1.00 59.31 107 VAL A CA 1
ATOM 810 C C . VAL A 1 107 ? -1.117 0.491 23.947 1.00 59.31 107 VAL A C 1
ATOM 812 O O . VAL A 1 107 ? -0.688 1.630 23.766 1.00 59.31 107 VAL A O 1
ATOM 815 N N . ARG A 1 108 ? -0.535 -0.591 23.419 1.00 68.44 108 ARG A N 1
ATOM 816 C CA . ARG A 1 108 ? 0.509 -0.480 22.400 1.00 68.44 108 ARG A CA 1
ATOM 817 C C . ARG A 1 108 ? -0.088 0.273 21.218 1.00 68.44 108 ARG A C 1
ATOM 819 O O . ARG A 1 108 ? -1.240 0.021 20.862 1.00 68.44 108 ARG A O 1
ATOM 826 N N . ALA A 1 109 ? 0.685 1.198 20.655 1.00 79.44 109 ALA A N 1
ATOM 827 C CA . ALA A 1 109 ? 0.273 1.888 19.445 1.00 79.44 109 ALA A CA 1
ATOM 828 C C . ALA A 1 109 ? -0.075 0.839 18.373 1.00 79.44 109 ALA A C 1
ATOM 830 O O . ALA A 1 109 ? 0.611 -0.187 18.284 1.00 79.44 109 ALA A O 1
ATOM 831 N N . PRO A 1 110 ? -1.149 1.041 17.596 1.00 88.81 110 PRO A N 1
ATOM 832 C CA . PRO A 1 110 ? -1.458 0.154 16.490 1.00 88.81 110 PRO A CA 1
ATOM 833 C C . PRO A 1 110 ? -0.279 0.101 15.518 1.00 88.81 110 PRO A C 1
ATOM 835 O O . PRO A 1 110 ? 0.361 1.119 15.257 1.00 88.81 110 PRO A O 1
ATOM 838 N N . ILE A 1 111 ? -0.005 -1.092 14.990 1.00 93.50 111 ILE A N 1
ATOM 839 C CA . ILE A 1 111 ? 1.072 -1.324 14.030 1.00 93.50 111 ILE A CA 1
ATOM 840 C C . ILE A 1 111 ? 0.511 -1.418 12.610 1.00 93.50 111 ILE A C 1
ATOM 842 O O . ILE A 1 111 ? -0.448 -2.145 12.353 1.00 93.50 111 ILE A O 1
ATOM 846 N N . ILE A 1 112 ? 1.142 -0.699 11.687 1.00 97.06 112 ILE A N 1
ATOM 847 C CA . ILE A 1 112 ? 0.962 -0.822 10.242 1.00 97.06 112 ILE A CA 1
ATOM 848 C C . ILE A 1 112 ? 2.236 -1.431 9.672 1.00 97.06 112 ILE A C 1
ATOM 850 O O . ILE A 1 112 ? 3.339 -0.951 9.946 1.00 97.06 112 ILE A O 1
ATOM 854 N N . ILE A 1 113 ? 2.096 -2.470 8.856 1.00 98.44 113 ILE A N 1
ATOM 855 C CA . ILE A 1 113 ? 3.228 -3.109 8.186 1.00 98.44 113 ILE A CA 1
ATOM 856 C C . ILE A 1 113 ? 3.219 -2.698 6.720 1.00 98.44 113 ILE A C 1
ATOM 858 O O . ILE A 1 113 ? 2.269 -2.980 5.994 1.00 98.44 113 ILE A O 1
ATOM 862 N N . VAL A 1 114 ? 4.304 -2.073 6.271 1.00 98.62 114 VAL A N 1
ATOM 863 C CA . VAL A 1 114 ? 4.571 -1.844 4.851 1.00 98.62 114 VAL A CA 1
ATOM 864 C C . VAL A 1 114 ? 5.614 -2.859 4.401 1.00 98.62 114 VAL A C 1
ATOM 866 O O . VAL A 1 114 ? 6.628 -3.038 5.073 1.00 98.62 114 VAL A O 1
ATOM 869 N N . ALA A 1 115 ? 5.399 -3.539 3.282 1.00 98.31 115 ALA A N 1
ATOM 870 C CA . ALA A 1 115 ? 6.377 -4.473 2.730 1.00 98.31 115 ALA A CA 1
ATOM 871 C C . ALA A 1 115 ? 6.468 -4.330 1.214 1.00 98.31 115 ALA A C 1
ATOM 873 O O . ALA A 1 115 ? 5.469 -4.037 0.562 1.00 98.31 115 ALA A O 1
ATOM 874 N N . ALA A 1 116 ? 7.655 -4.557 0.660 1.00 97.31 116 ALA A N 1
ATOM 875 C CA . ALA A 1 116 ? 7.874 -4.586 -0.780 1.00 97.31 116 ALA A CA 1
ATOM 876 C C . ALA A 1 116 ? 8.508 -5.923 -1.177 1.00 97.31 116 ALA A C 1
ATOM 878 O O . ALA A 1 116 ? 9.455 -6.375 -0.534 1.00 97.31 116 ALA A O 1
ATOM 879 N N . ARG A 1 117 ? 7.981 -6.567 -2.220 1.00 96.75 117 ARG A N 1
ATOM 880 C CA . ARG A 1 117 ? 8.465 -7.865 -2.713 1.00 96.75 117 ARG A CA 1
ATOM 881 C C . ARG A 1 117 ? 8.414 -7.941 -4.235 1.00 96.75 117 ARG A C 1
ATOM 883 O O . ARG A 1 117 ? 7.532 -7.346 -4.850 1.00 96.75 117 ARG A O 1
ATOM 890 N N . ARG A 1 118 ? 9.318 -8.720 -4.828 1.00 95.88 118 ARG A N 1
ATOM 891 C CA . ARG A 1 118 ? 9.215 -9.136 -6.229 1.00 95.88 118 ARG A CA 1
ATOM 892 C C . ARG A 1 118 ? 8.178 -10.254 -6.334 1.00 95.88 118 ARG A C 1
ATOM 894 O O . ARG A 1 118 ? 8.169 -11.166 -5.510 1.00 95.88 118 ARG A O 1
ATOM 901 N N . THR A 1 119 ? 7.312 -10.182 -7.332 1.00 93.94 119 THR A N 1
ATOM 902 C CA . THR A 1 119 ? 6.311 -11.206 -7.644 1.00 93.94 119 THR A CA 1
ATOM 903 C C . THR A 1 119 ? 6.392 -11.538 -9.134 1.00 93.94 119 THR A C 1
ATOM 905 O O . THR A 1 119 ? 6.399 -10.612 -9.945 1.00 93.94 119 THR A O 1
ATOM 908 N N . PRO A 1 120 ? 6.487 -12.822 -9.523 1.00 92.56 120 PRO A N 1
ATOM 909 C CA . PRO A 1 120 ? 6.571 -13.196 -10.935 1.00 92.56 120 PRO A CA 1
ATOM 910 C C . PRO A 1 120 ? 5.261 -12.909 -11.681 1.00 92.56 120 PRO A C 1
ATOM 912 O O . PRO A 1 120 ? 5.292 -12.524 -12.841 1.00 92.56 120 PRO A O 1
ATOM 915 N N . GLU A 1 121 ? 4.125 -13.017 -10.991 1.00 93.62 121 GLU A N 1
ATOM 916 C CA . GLU A 1 121 ? 2.787 -12.794 -11.539 1.00 93.62 121 GLU A CA 1
ATOM 917 C C . GLU A 1 121 ? 1.979 -11.841 -10.635 1.00 93.62 121 GLU A C 1
ATOM 919 O O . GLU A 1 121 ? 2.320 -11.682 -9.452 1.00 93.62 121 GLU A O 1
ATOM 924 N N . PRO A 1 122 ? 0.921 -11.189 -11.159 1.00 90.69 122 PRO A N 1
ATOM 925 C CA . PRO A 1 122 ? -0.026 -10.428 -10.347 1.00 90.69 122 PRO A CA 1
ATOM 926 C C . PRO A 1 122 ? -0.783 -11.319 -9.349 1.00 90.69 122 PRO A C 1
ATOM 928 O O . PRO A 1 122 ? -0.816 -12.541 -9.473 1.00 90.69 122 PRO A O 1
ATOM 931 N N . LEU A 1 123 ? -1.423 -10.700 -8.355 1.00 91.06 123 LEU A N 1
ATOM 932 C CA . LEU A 1 123 ? -2.265 -11.412 -7.387 1.00 91.06 123 LEU A CA 1
ATOM 933 C C . LEU A 1 123 ? -3.568 -11.900 -8.048 1.00 91.06 123 LEU A C 1
ATOM 935 O O . LEU A 1 123 ? -4.014 -11.326 -9.038 1.00 91.06 123 LEU A O 1
ATOM 939 N N . SER A 1 124 ? -4.204 -12.935 -7.490 1.00 87.56 124 SER A N 1
ATOM 940 C CA . SER A 1 124 ? -5.395 -13.552 -8.100 1.00 87.56 124 SER A CA 1
ATOM 941 C C . SER A 1 124 ? -6.643 -12.657 -8.079 1.00 87.56 124 SER A C 1
ATOM 943 O O . SER A 1 124 ? -7.406 -12.645 -9.040 1.00 87.56 124 SER A O 1
ATOM 945 N N . GLU A 1 125 ? -6.866 -11.901 -7.000 1.00 90.88 125 GLU A N 1
ATOM 946 C CA . GLU A 1 125 ? -8.045 -11.037 -6.832 1.00 90.88 125 GLU A CA 1
ATOM 947 C C . GLU A 1 125 ? -7.681 -9.559 -7.023 1.00 90.88 125 GLU A C 1
ATOM 949 O O . GLU A 1 125 ? -7.474 -8.806 -6.068 1.00 90.88 125 GLU A O 1
ATOM 954 N N . MET A 1 126 ? -7.586 -9.137 -8.285 1.00 95.75 126 MET A N 1
ATOM 955 C CA . MET A 1 126 ? -7.269 -7.752 -8.638 1.00 95.75 126 MET A CA 1
ATOM 956 C C . MET A 1 126 ? -8.531 -6.888 -8.714 1.00 95.75 126 MET A C 1
ATOM 958 O O . MET A 1 126 ? -9.514 -7.236 -9.361 1.00 95.75 126 MET A O 1
ATOM 962 N N . VAL A 1 127 ? -8.461 -5.706 -8.109 1.00 96.38 127 VAL A N 1
ATOM 963 C CA . VAL A 1 127 ? -9.397 -4.593 -8.336 1.00 96.38 127 VAL A CA 1
ATOM 964 C C . VAL A 1 127 ? -9.066 -3.887 -9.648 1.00 96.38 127 VAL A C 1
ATOM 966 O O . VAL A 1 127 ? -9.955 -3.470 -10.384 1.00 96.38 127 VAL A O 1
ATOM 969 N N . LEU A 1 128 ? -7.773 -3.743 -9.928 1.00 97.56 128 LEU A N 1
ATOM 970 C CA . LEU A 1 128 ? -7.241 -3.169 -11.154 1.00 97.56 128 LEU A CA 1
ATOM 971 C C . LEU A 1 128 ? -6.053 -4.019 -11.594 1.00 97.56 128 LEU A C 1
ATOM 973 O O . LEU A 1 128 ? -5.129 -4.218 -10.810 1.00 97.56 128 LEU A O 1
ATOM 977 N N . THR A 1 129 ? -6.069 -4.528 -12.820 1.00 97.75 129 THR A N 1
ATOM 978 C CA . THR A 1 129 ? -4.978 -5.353 -13.359 1.00 97.75 129 THR A CA 1
ATOM 979 C C . THR A 1 129 ? -3.822 -4.460 -13.827 1.00 97.75 129 THR A C 1
ATOM 981 O O . THR A 1 129 ? -4.087 -3.483 -14.531 1.00 97.75 129 THR A O 1
ATOM 984 N N . PRO A 1 130 ? -2.555 -4.753 -13.462 1.00 96.88 130 PRO A N 1
ATOM 985 C CA . PRO A 1 130 ? -1.414 -3.991 -13.959 1.00 96.88 130 PRO A CA 1
ATOM 986 C C . PRO A 1 130 ? -1.187 -4.257 -15.452 1.00 96.88 130 PRO A C 1
ATOM 988 O O . PRO A 1 130 ? -1.643 -5.264 -15.999 1.00 96.88 130 PRO A O 1
ATOM 991 N N . ALA A 1 131 ? -0.415 -3.392 -16.104 1.00 94.50 131 ALA A N 1
ATOM 992 C CA . ALA A 1 131 ? 0.110 -3.654 -17.436 1.00 94.50 131 ALA A CA 1
ATOM 993 C C . ALA A 1 131 ? 0.911 -4.971 -17.462 1.00 94.50 131 ALA A C 1
ATOM 995 O O . ALA A 1 131 ? 1.545 -5.359 -16.475 1.00 94.50 131 ALA A O 1
ATOM 996 N N . ALA A 1 132 ? 0.872 -5.673 -18.594 1.00 94.38 132 ALA A N 1
ATOM 997 C CA . ALA A 1 132 ? 1.640 -6.900 -18.778 1.00 94.38 132 ALA A CA 1
ATOM 998 C C . ALA A 1 132 ? 3.146 -6.602 -18.696 1.00 94.38 132 ALA A C 1
ATOM 1000 O O . ALA A 1 132 ? 3.629 -5.675 -19.346 1.00 94.38 132 ALA A O 1
ATOM 1001 N N . ALA A 1 133 ? 3.874 -7.388 -17.904 1.00 94.44 133 ALA A N 1
ATOM 1002 C CA . ALA A 1 133 ? 5.313 -7.257 -17.712 1.00 94.44 133 ALA A CA 1
ATOM 1003 C C . ALA A 1 133 ? 5.946 -8.632 -17.419 1.00 94.44 133 ALA A C 1
ATOM 1005 O O . ALA A 1 133 ? 5.239 -9.531 -16.961 1.00 94.44 133 ALA A O 1
ATOM 1006 N N . PRO A 1 134 ? 7.267 -8.808 -17.626 1.00 91.88 134 PRO A N 1
ATOM 1007 C CA . PRO A 1 134 ? 7.979 -10.051 -17.289 1.00 91.88 134 PRO A CA 1
ATOM 1008 C C . PRO A 1 134 ? 8.011 -10.370 -15.786 1.00 91.88 134 PRO A C 1
ATOM 1010 O O . PRO A 1 134 ? 8.345 -11.482 -15.380 1.00 91.88 134 PRO A O 1
ATOM 1013 N N . GLY A 1 135 ? 7.708 -9.381 -14.948 1.00 95.94 135 GLY A N 1
ATOM 1014 C CA . GLY A 1 135 ? 7.587 -9.524 -13.509 1.00 95.94 135 GLY A CA 1
ATOM 1015 C C . GLY A 1 135 ? 7.067 -8.243 -12.874 1.00 95.94 135 GLY A C 1
ATOM 1016 O O . GLY A 1 135 ? 6.897 -7.215 -13.533 1.00 95.94 135 GLY A O 1
ATOM 1017 N N . TYR A 1 136 ? 6.825 -8.308 -11.571 1.00 97.12 136 TYR A N 1
ATOM 1018 C CA . TYR A 1 136 ? 6.178 -7.240 -10.826 1.00 97.12 136 TYR A CA 1
ATOM 1019 C C . TYR A 1 136 ? 6.895 -6.950 -9.509 1.00 97.12 136 TYR A C 1
ATOM 1021 O O . TYR A 1 136 ? 7.518 -7.824 -8.898 1.00 97.12 136 TYR A O 1
ATOM 1029 N N . VAL A 1 137 ? 6.758 -5.713 -9.042 1.00 97.62 137 VAL A N 1
ATOM 1030 C CA . VAL A 1 137 ? 7.060 -5.313 -7.669 1.00 97.62 137 VAL A CA 1
ATOM 1031 C C . VAL A 1 137 ? 5.745 -5.004 -6.968 1.00 97.62 137 VAL A C 1
ATOM 1033 O O . VAL A 1 137 ? 4.993 -4.127 -7.386 1.00 97.62 137 VAL A O 1
ATOM 1036 N N . THR A 1 138 ? 5.467 -5.724 -5.887 1.00 98.19 138 THR A N 1
ATOM 1037 C CA . THR A 1 138 ? 4.259 -5.545 -5.082 1.00 98.19 138 THR A CA 1
ATOM 1038 C C . THR A 1 138 ? 4.604 -4.844 -3.776 1.00 98.19 138 THR A C 1
ATOM 1040 O O . THR A 1 138 ? 5.427 -5.340 -3.001 1.00 98.19 138 THR A O 1
ATOM 1043 N N . ILE A 1 139 ? 3.935 -3.723 -3.508 1.00 98.62 139 ILE A N 1
ATOM 1044 C CA . ILE A 1 139 ? 3.959 -3.022 -2.222 1.00 98.62 139 ILE A CA 1
ATOM 1045 C C . ILE A 1 139 ? 2.667 -3.349 -1.478 1.00 98.62 139 ILE A C 1
ATOM 1047 O O . ILE A 1 139 ? 1.582 -3.149 -2.018 1.00 98.62 139 ILE A O 1
ATOM 1051 N N . SER A 1 140 ? 2.767 -3.835 -0.244 1.00 98.69 140 SER A N 1
ATOM 1052 C CA . SER A 1 140 ? 1.616 -4.100 0.622 1.00 98.69 140 SER A CA 1
ATOM 1053 C C . SER A 1 140 ? 1.599 -3.175 1.831 1.00 98.69 140 SER A C 1
ATOM 1055 O O . SER A 1 140 ? 2.642 -2.979 2.455 1.00 98.69 140 SER A O 1
ATOM 1057 N N . VAL A 1 141 ? 0.417 -2.680 2.197 1.00 98.69 141 VAL A N 1
ATOM 1058 C CA . VAL A 1 141 ? 0.147 -1.956 3.447 1.00 98.69 141 VAL A CA 1
ATOM 1059 C C . VAL A 1 141 ? -0.886 -2.753 4.237 1.00 98.69 141 VAL A C 1
ATOM 1061 O O . VAL A 1 141 ? -2.031 -2.869 3.805 1.00 98.69 141 VAL A O 1
ATOM 1064 N N . GLN A 1 142 ? -0.463 -3.321 5.364 1.00 98.56 142 GLN A N 1
ATOM 1065 C CA . GLN A 1 142 ? -1.274 -4.165 6.236 1.00 98.56 142 GLN A CA 1
ATOM 1066 C C . GLN A 1 142 ? -1.608 -3.440 7.540 1.00 98.56 142 GLN A C 1
ATOM 1068 O O . GLN A 1 142 ? -0.722 -2.898 8.205 1.00 98.56 142 GLN A O 1
ATOM 1073 N N . ASP A 1 143 ? -2.878 -3.500 7.920 1.00 96.50 143 ASP A N 1
ATOM 1074 C CA . ASP A 1 143 ? -3.406 -3.088 9.214 1.00 96.50 143 ASP A CA 1
ATOM 1075 C C . ASP A 1 143 ? -4.041 -4.268 9.957 1.00 96.50 143 ASP A C 1
ATOM 1077 O O . ASP A 1 143 ? -4.389 -5.285 9.360 1.00 96.50 143 ASP A O 1
ATOM 1081 N N . PHE A 1 144 ? -4.219 -4.100 11.266 1.00 95.06 144 PHE A N 1
ATOM 1082 C CA . PHE A 1 144 ? -4.896 -5.060 12.147 1.00 95.06 144 PHE A CA 1
ATOM 1083 C C . PHE A 1 144 ? -6.149 -4.434 12.775 1.00 95.06 144 PHE A C 1
ATOM 1085 O O . PHE A 1 144 ? -6.417 -4.586 13.968 1.00 95.06 144 PHE A O 1
ATOM 1092 N N . GLY A 1 145 ? -6.855 -3.615 11.991 1.00 91.50 145 GLY A N 1
ATOM 1093 C CA . GLY A 1 145 ? -8.035 -2.871 12.407 1.00 91.50 145 GLY A CA 1
ATOM 1094 C C . GLY A 1 145 ? -9.333 -3.665 12.266 1.00 91.50 145 GLY A C 1
ATOM 1095 O O . GLY A 1 145 ? -9.364 -4.892 12.268 1.00 91.50 145 GLY A O 1
ATOM 1096 N N . CYS A 1 146 ? -10.446 -2.949 12.108 1.00 90.19 146 CYS A N 1
ATOM 1097 C CA . CYS A 1 146 ? -11.780 -3.558 12.051 1.00 90.19 146 CYS A CA 1
ATOM 1098 C C . CYS A 1 146 ? -12.056 -4.425 10.806 1.00 9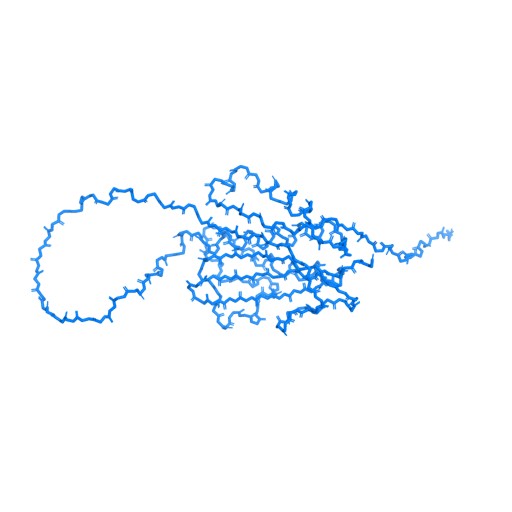0.19 146 CYS A C 1
ATOM 1100 O O . CYS A 1 146 ? -13.079 -5.109 10.762 1.00 90.19 146 CYS A O 1
ATOM 1102 N N . GLY A 1 147 ? -11.193 -4.381 9.788 1.00 92.44 147 GLY A N 1
ATOM 1103 C CA . GLY A 1 147 ? -11.448 -5.002 8.488 1.00 92.44 147 GLY A CA 1
ATOM 1104 C C . GLY A 1 147 ? -12.602 -4.348 7.715 1.00 92.44 147 GLY A C 1
ATOM 1105 O O . GLY A 1 147 ? -13.124 -3.293 8.094 1.00 92.44 147 GLY A O 1
ATOM 1106 N N . ILE A 1 148 ? -12.990 -4.979 6.605 1.00 92.19 148 ILE A N 1
ATOM 1107 C CA . ILE A 1 148 ? -13.987 -4.482 5.652 1.00 92.19 148 ILE A CA 1
ATOM 1108 C C . ILE A 1 148 ? -15.118 -5.502 5.517 1.00 92.19 148 ILE A C 1
ATOM 1110 O O . ILE A 1 148 ? -14.889 -6.652 5.143 1.00 92.19 148 ILE A O 1
ATOM 1114 N N . ALA A 1 149 ? -16.350 -5.061 5.781 1.00 92.19 149 ALA A N 1
ATOM 1115 C CA . ALA A 1 149 ? -17.533 -5.903 5.621 1.00 92.19 149 ALA A CA 1
ATOM 1116 C C . ALA A 1 149 ? -17.765 -6.275 4.134 1.00 92.19 149 ALA A C 1
ATOM 1118 O O . ALA A 1 149 ? -17.580 -5.403 3.273 1.00 92.19 149 ALA A O 1
ATOM 1119 N N . PRO A 1 150 ? -18.152 -7.527 3.814 1.00 91.38 150 PRO A N 1
ATOM 1120 C CA . PRO A 1 150 ? -18.329 -8.020 2.442 1.00 91.38 150 PRO A CA 1
ATOM 1121 C C . PRO A 1 150 ? -19.133 -7.099 1.512 1.00 91.38 150 PRO A C 1
ATOM 1123 O O . PRO A 1 150 ? -18.730 -6.836 0.382 1.00 91.38 150 PRO A O 1
ATOM 1126 N N . GLU A 1 151 ? -20.222 -6.541 2.019 1.00 90.31 151 GLU A N 1
ATOM 1127 C CA . GLU A 1 151 ? -21.149 -5.619 1.367 1.00 90.31 151 GLU A CA 1
ATOM 1128 C C . GLU A 1 151 ? -20.504 -4.293 0.933 1.00 90.31 151 GLU A C 1
ATOM 1130 O O . GLU A 1 151 ? -20.968 -3.656 -0.010 1.00 90.31 151 GLU A O 1
ATOM 1135 N N . ASN A 1 152 ? -19.405 -3.886 1.575 1.00 90.19 152 ASN A N 1
ATOM 1136 C CA . ASN A 1 152 ? -18.681 -2.663 1.232 1.00 90.19 152 ASN A CA 1
ATOM 1137 C C . ASN A 1 152 ? -17.586 -2.901 0.182 1.00 90.19 152 ASN A C 1
ATOM 1139 O O . ASN A 1 152 ? -17.145 -1.942 -0.450 1.00 90.19 152 ASN A O 1
ATOM 1143 N N . ARG A 1 153 ? -17.147 -4.153 -0.027 1.00 90.69 153 ARG A N 1
ATOM 1144 C CA . ARG A 1 153 ? -15.976 -4.506 -0.856 1.00 90.69 153 ARG A CA 1
ATOM 1145 C C . ARG A 1 153 ? -16.081 -3.993 -2.292 1.00 90.69 153 ARG A C 1
ATOM 1147 O O . ARG A 1 153 ? -15.116 -3.436 -2.800 1.00 90.69 153 ARG A O 1
ATOM 1154 N N . ALA A 1 154 ? -17.255 -4.123 -2.912 1.00 89.38 154 ALA A N 1
ATOM 1155 C CA . ALA A 1 154 ? -17.487 -3.709 -4.300 1.00 89.38 154 ALA A CA 1
ATOM 1156 C C . ALA A 1 154 ? -17.430 -2.185 -4.505 1.00 89.38 154 ALA A C 1
ATOM 1158 O O . ALA A 1 154 ? -17.200 -1.719 -5.615 1.00 89.38 154 ALA A O 1
ATOM 1159 N N . ARG A 1 155 ? -17.629 -1.413 -3.432 1.00 89.88 155 ARG A N 1
ATOM 1160 C CA . ARG A 1 155 ? -17.805 0.043 -3.483 1.00 89.88 155 ARG A CA 1
ATOM 1161 C C . ARG A 1 155 ? -16.614 0.820 -2.935 1.00 89.88 155 ARG A C 1
ATOM 1163 O O . ARG A 1 155 ? -16.591 2.040 -3.022 1.00 89.88 155 ARG A O 1
ATOM 1170 N N . LEU A 1 156 ? -15.609 0.132 -2.385 1.00 89.75 156 LEU A N 1
ATOM 1171 C CA . LEU A 1 156 ? -14.445 0.743 -1.727 1.00 89.75 156 LEU A CA 1
ATOM 1172 C C . LEU A 1 156 ? -13.728 1.800 -2.572 1.00 89.75 156 LEU A C 1
ATOM 1174 O O . LEU A 1 156 ? -13.194 2.759 -2.021 1.00 89.75 156 LEU A O 1
ATOM 1178 N N . PHE A 1 157 ? -13.694 1.600 -3.888 1.00 90.88 157 PHE A N 1
ATOM 1179 C CA . PHE A 1 157 ? -12.999 2.471 -4.832 1.00 90.88 157 PHE A CA 1
ATOM 1180 C C . PHE A 1 157 ? -13.945 3.455 -5.543 1.00 90.88 157 PHE A C 1
ATOM 1182 O O . PHE A 1 157 ? -13.485 4.253 -6.359 1.00 90.88 157 PHE A O 1
ATOM 1189 N N . GLU A 1 158 ? -15.247 3.448 -5.224 1.00 89.75 158 GLU A N 1
ATOM 1190 C CA . GLU A 1 158 ? -16.195 4.446 -5.726 1.00 89.75 158 GLU A CA 1
ATOM 1191 C C . GLU A 1 158 ? -15.873 5.834 -5.139 1.00 89.75 158 GLU A C 1
ATOM 1193 O O . GLU A 1 158 ? -15.605 5.963 -3.938 1.00 89.75 158 GLU A O 1
ATOM 1198 N N . PRO A 1 159 ? -15.925 6.909 -5.946 1.00 86.56 159 PRO A N 1
ATOM 1199 C CA . PRO A 1 159 ? -15.793 8.269 -5.439 1.00 86.56 159 PRO A CA 1
ATOM 1200 C C . PRO A 1 159 ? -16.809 8.573 -4.332 1.00 86.56 159 PRO A C 1
ATOM 1202 O O . PRO A 1 159 ? -17.985 8.234 -4.446 1.00 86.56 159 PRO A O 1
ATOM 1205 N N . PHE A 1 160 ? -16.356 9.255 -3.276 1.00 83.06 160 PHE A N 1
ATOM 1206 C CA . PHE A 1 160 ? -17.162 9.674 -2.118 1.00 83.06 160 PHE A CA 1
ATOM 1207 C C . PHE A 1 160 ? -17.729 8.537 -1.257 1.00 83.06 160 PHE A C 1
ATOM 1209 O O . PHE A 1 160 ? -18.400 8.809 -0.257 1.00 83.06 160 PHE A O 1
ATOM 1216 N N . PHE A 1 161 ? -17.446 7.273 -1.580 1.00 83.56 161 PHE A N 1
ATOM 1217 C CA . PHE A 1 161 ? -17.856 6.166 -0.732 1.00 83.56 161 PHE A CA 1
ATOM 1218 C C . PHE A 1 161 ? -17.078 6.191 0.586 1.00 83.56 161 PHE A C 1
ATOM 1220 O O . PHE A 1 161 ? -15.847 6.212 0.628 1.00 83.56 161 PHE A O 1
ATOM 1227 N N . THR A 1 162 ? -17.808 6.201 1.697 1.00 79.94 162 THR A N 1
ATOM 1228 C CA . THR A 1 162 ? -17.230 6.145 3.035 1.00 79.94 162 THR A CA 1
ATOM 1229 C C . THR A 1 162 ? -18.232 5.532 4.001 1.00 79.94 162 THR A C 1
ATOM 1231 O O . THR A 1 162 ? -19.392 5.931 4.060 1.00 79.94 162 THR A O 1
ATOM 1234 N N . THR A 1 163 ? -17.775 4.593 4.825 1.00 73.69 163 THR A N 1
ATOM 1235 C CA . THR A 1 163 ? -18.538 4.104 5.987 1.00 73.69 163 THR A CA 1
ATOM 1236 C C . THR A 1 163 ? -18.332 4.997 7.215 1.00 73.69 163 THR A C 1
ATOM 1238 O O . THR A 1 163 ? -18.773 4.670 8.313 1.00 73.69 163 THR A O 1
ATOM 1241 N N . LYS A 1 164 ? -17.627 6.127 7.042 1.00 68.25 164 LYS A N 1
ATOM 1242 C CA . LYS A 1 164 ? -17.136 7.013 8.106 1.00 68.25 164 LYS A CA 1
ATOM 1243 C C . LYS A 1 164 ? -17.694 8.437 8.013 1.00 68.25 164 LYS A C 1
ATOM 1245 O O . LYS A 1 164 ? -17.130 9.352 8.600 1.00 68.25 164 LYS A O 1
ATOM 1250 N N . ALA A 1 165 ? -18.791 8.660 7.286 1.00 59.03 165 ALA A N 1
ATOM 1251 C CA . ALA A 1 165 ? -19.361 10.004 7.099 1.00 59.03 165 ALA A CA 1
ATOM 1252 C C . ALA A 1 165 ? -19.693 10.733 8.424 1.00 59.03 165 ALA A C 1
ATOM 1254 O O . ALA A 1 165 ? -19.754 11.961 8.453 1.00 59.03 165 ALA A O 1
ATOM 1255 N N . LEU A 1 166 ? -19.875 9.974 9.513 1.00 47.72 166 LEU A N 1
ATOM 1256 C CA . LEU A 1 166 ? -20.222 10.453 10.853 1.00 47.72 166 LEU A CA 1
ATOM 1257 C C . LEU A 1 166 ? -19.055 10.423 11.867 1.00 47.72 166 LEU A C 1
ATOM 1259 O O . LEU A 1 166 ? -19.281 10.747 13.030 1.00 47.72 166 LEU A O 1
ATOM 1263 N N . SER A 1 167 ? -17.825 10.041 11.485 1.00 53.03 167 SER A N 1
ATOM 1264 C CA . SER A 1 167 ? -16.684 10.058 12.420 1.00 53.03 167 SER A CA 1
ATOM 1265 C C . SER A 1 167 ? -16.131 11.468 12.658 1.00 53.03 167 SER A C 1
ATOM 1267 O O . SER A 1 167 ? -16.189 12.335 11.786 1.00 53.03 167 SER A O 1
ATOM 1269 N N . THR A 1 168 ? -15.548 11.672 13.842 1.00 46.78 168 THR A N 1
ATOM 1270 C CA . THR A 1 168 ? -14.893 12.910 14.320 1.00 46.78 168 THR A CA 1
ATOM 1271 C C . THR A 1 168 ? -13.866 13.474 13.330 1.00 46.78 168 THR A C 1
ATOM 1273 O O . THR A 1 168 ? -13.800 14.686 13.128 1.00 46.78 168 THR A O 1
ATOM 1276 N N . ARG A 1 169 ? -13.118 12.606 12.634 1.00 55.06 169 ARG A N 1
ATOM 1277 C CA . ARG A 1 169 ? -12.421 12.925 11.376 1.00 55.06 169 ARG A CA 1
ATOM 1278 C C . ARG A 1 169 ? -13.342 12.540 10.212 1.00 55.06 169 ARG A C 1
ATOM 1280 O O . ARG A 1 169 ? -13.546 11.352 9.970 1.00 55.06 169 ARG A O 1
ATOM 1287 N N . ARG A 1 170 ? -13.928 13.512 9.499 1.00 51.31 170 ARG A N 1
ATOM 1288 C CA . ARG A 1 170 ? -14.712 13.231 8.280 1.00 51.31 170 ARG A CA 1
ATOM 1289 C C . ARG A 1 170 ? -13.798 12.605 7.226 1.00 51.31 170 ARG A C 1
ATOM 1291 O O . ARG A 1 170 ? -12.992 13.307 6.621 1.00 51.31 170 ARG A O 1
ATOM 1298 N N . GLY A 1 171 ? -13.956 11.311 6.965 1.00 61.75 171 GLY A N 1
ATOM 1299 C CA . GLY A 1 171 ? -13.368 10.696 5.779 1.00 61.75 171 GLY A CA 1
ATOM 1300 C C . GLY A 1 171 ? -14.098 11.214 4.541 1.00 61.75 171 GLY A C 1
ATOM 1301 O O . GLY A 1 171 ? -15.292 10.966 4.397 1.00 61.75 171 GLY A O 1
ATOM 1302 N N . THR A 1 172 ? -13.406 11.924 3.650 1.00 65.19 172 THR A N 1
ATOM 1303 C CA . THR A 1 172 ? -13.993 12.495 2.418 1.00 65.19 172 THR A CA 1
ATOM 1304 C C . THR A 1 172 ? -14.457 11.433 1.415 1.00 65.19 172 THR A C 1
ATOM 1306 O O . THR A 1 172 ? -15.126 11.766 0.442 1.00 65.19 172 THR A O 1
ATOM 1309 N N . GLY A 1 173 ? -14.081 10.164 1.620 1.00 75.88 173 GLY A N 1
ATOM 1310 C CA . GLY A 1 173 ? -14.329 9.073 0.670 1.00 75.88 173 GLY A CA 1
ATOM 1311 C C . GLY A 1 173 ? -13.508 9.190 -0.621 1.00 75.88 173 GLY A C 1
ATOM 1312 O O . GLY A 1 173 ? -13.795 8.518 -1.606 1.00 75.88 173 GLY A O 1
ATOM 1313 N N . LEU A 1 174 ? -12.493 10.062 -0.643 1.00 81.88 174 LEU A N 1
ATOM 1314 C CA . LEU A 1 174 ? -11.682 10.323 -1.837 1.00 81.88 174 LEU A CA 1
ATOM 1315 C C . LEU A 1 174 ? -10.360 9.544 -1.874 1.00 81.88 174 LEU A C 1
ATOM 1317 O O . LEU A 1 174 ? -9.752 9.439 -2.931 1.00 81.88 174 LEU A O 1
ATOM 1321 N N . GLY A 1 175 ? -9.896 8.992 -0.747 1.00 87.12 175 GLY A N 1
ATOM 1322 C CA . GLY A 1 175 ? -8.568 8.370 -0.666 1.00 87.12 175 GLY A CA 1
ATOM 1323 C C . GLY A 1 175 ? -8.390 7.173 -1.608 1.00 87.12 175 GLY A C 1
ATOM 1324 O O . GLY A 1 175 ? -7.462 7.147 -2.415 1.00 87.12 175 GLY A O 1
ATOM 1325 N N . LEU A 1 176 ? -9.289 6.184 -1.541 1.00 93.25 176 LEU A N 1
ATOM 1326 C CA . LEU A 1 176 ? -9.184 4.975 -2.370 1.00 93.25 176 LEU A CA 1
ATOM 1327 C C . LEU A 1 176 ? -9.562 5.216 -3.835 1.00 93.25 176 LEU A C 1
ATOM 1329 O O . LEU A 1 176 ? -8.915 4.656 -4.715 1.00 93.25 176 LEU A O 1
ATOM 1333 N N . SER A 1 177 ? -10.533 6.087 -4.116 1.00 93.31 177 SER A N 1
ATOM 1334 C CA . SER A 1 177 ? -10.861 6.475 -5.496 1.00 93.31 177 SER A CA 1
ATOM 1335 C C . SER A 1 177 ? -9.705 7.230 -6.163 1.00 93.31 177 SER A C 1
ATOM 1337 O O . SER A 1 177 ? -9.366 6.948 -7.309 1.00 93.31 177 SER A O 1
ATOM 1339 N N . MET A 1 178 ? -9.006 8.107 -5.432 1.00 93.44 178 MET A N 1
ATOM 1340 C CA . MET A 1 178 ? -7.774 8.736 -5.920 1.00 93.44 178 MET A CA 1
ATOM 1341 C C . MET A 1 178 ? -6.669 7.704 -6.164 1.00 93.44 178 MET A C 1
ATOM 1343 O O . MET A 1 178 ? -5.991 7.762 -7.186 1.00 93.44 178 MET A O 1
ATOM 1347 N N . ALA A 1 179 ? -6.488 6.746 -5.248 1.00 96.00 179 ALA A N 1
ATOM 1348 C CA . ALA A 1 179 ? -5.498 5.688 -5.425 1.00 96.00 179 ALA A CA 1
ATOM 1349 C C . ALA A 1 179 ? -5.773 4.852 -6.687 1.00 96.00 179 ALA A C 1
ATOM 1351 O O . ALA A 1 179 ? -4.843 4.565 -7.437 1.00 96.00 179 ALA A O 1
ATOM 1352 N N . TYR A 1 180 ? -7.043 4.528 -6.952 1.00 97.12 180 TYR A N 1
ATOM 1353 C CA . TYR A 1 180 ? -7.474 3.852 -8.177 1.00 97.12 180 TYR A CA 1
ATOM 1354 C C . TYR A 1 180 ? -7.116 4.648 -9.432 1.00 97.12 180 TYR A C 1
ATOM 1356 O O . TYR A 1 180 ? -6.503 4.114 -10.354 1.00 97.12 180 TYR A O 1
ATOM 1364 N N . GLU A 1 181 ? -7.442 5.939 -9.454 1.00 96.56 181 GLU A N 1
ATOM 1365 C CA . GLU A 1 181 ? -7.168 6.806 -10.600 1.00 96.56 181 GLU A CA 1
ATOM 1366 C C . GLU A 1 181 ? -5.672 6.971 -10.881 1.00 96.56 181 GLU A C 1
ATOM 1368 O O . GLU A 1 181 ? -5.249 6.931 -12.038 1.00 96.56 181 GLU A O 1
ATOM 1373 N N . LEU A 1 182 ? -4.857 7.118 -9.835 1.00 96.19 182 LEU A N 1
ATOM 1374 C CA . LEU A 1 182 ? -3.403 7.197 -9.963 1.00 96.19 182 LEU A CA 1
ATOM 1375 C C . LEU A 1 182 ? -2.807 5.874 -10.450 1.00 96.19 182 LEU A C 1
ATOM 1377 O O . LEU A 1 182 ? -2.015 5.882 -11.391 1.00 96.19 182 LEU A O 1
ATOM 1381 N N . ALA A 1 183 ? -3.228 4.743 -9.875 1.00 96.94 183 ALA A N 1
ATOM 1382 C CA . ALA A 1 183 ? -2.767 3.427 -10.307 1.00 96.94 183 ALA A CA 1
ATOM 1383 C C . ALA A 1 183 ? -3.124 3.172 -11.778 1.00 96.94 183 ALA A C 1
ATOM 1385 O O . ALA A 1 183 ? -2.261 2.791 -12.566 1.00 96.94 183 ALA A O 1
ATOM 1386 N N . ARG A 1 184 ? -4.356 3.501 -12.184 1.00 96.12 184 ARG A N 1
ATOM 1387 C CA . ARG A 1 184 ? -4.810 3.395 -13.575 1.00 96.12 184 ARG A CA 1
ATOM 1388 C C . ARG A 1 184 ? -3.959 4.229 -14.526 1.00 96.12 184 ARG A C 1
ATOM 1390 O O . ARG A 1 184 ? -3.558 3.720 -15.568 1.00 96.12 184 ARG A O 1
ATOM 1397 N N . LYS A 1 185 ? -3.651 5.481 -14.172 1.00 93.94 185 LYS A N 1
ATOM 1398 C CA . LYS A 1 185 ? -2.784 6.358 -14.982 1.00 93.94 185 LYS A CA 1
ATOM 1399 C C . LYS A 1 185 ? -1.375 5.798 -15.163 1.00 93.94 185 LYS A C 1
ATOM 1401 O O . LYS A 1 185 ? -0.770 6.026 -16.200 1.00 93.94 185 LYS A O 1
ATOM 1406 N N . MET A 1 186 ? -0.869 5.072 -14.171 1.00 93.88 186 MET A N 1
ATOM 1407 C CA . MET A 1 186 ? 0.449 4.439 -14.221 1.00 93.88 186 MET A CA 1
ATOM 1408 C C . MET A 1 186 ? 0.455 3.073 -14.918 1.00 93.88 186 MET A C 1
ATOM 1410 O O . MET A 1 186 ? 1.522 2.486 -15.063 1.00 93.88 186 MET A O 1
ATOM 1414 N N . GLY A 1 187 ? -0.710 2.514 -15.268 1.00 95.44 187 GLY A N 1
ATOM 1415 C CA . GLY A 1 187 ? -0.812 1.099 -15.639 1.00 95.44 187 GLY A CA 1
ATOM 1416 C C . GLY A 1 187 ? -0.456 0.151 -14.484 1.00 95.44 187 GLY A C 1
ATOM 1417 O O . GLY A 1 187 ? -0.062 -0.988 -14.717 1.00 95.44 187 GLY A O 1
ATOM 1418 N N . ALA A 1 188 ? -0.557 0.617 -13.240 1.00 97.38 188 ALA A N 1
ATOM 1419 C CA . ALA A 1 188 ? -0.333 -0.180 -12.045 1.00 97.38 188 ALA A CA 1
ATOM 1420 C C . ALA A 1 188 ? -1.600 -0.948 -11.653 1.00 97.38 188 ALA A C 1
ATOM 1422 O O . ALA A 1 188 ? -2.722 -0.553 -11.970 1.00 97.38 188 ALA A O 1
ATOM 1423 N N . GLY A 1 189 ? -1.411 -2.039 -10.923 1.00 98.06 189 GLY A N 1
ATOM 1424 C CA . GLY A 1 189 ? -2.481 -2.865 -10.399 1.00 98.06 189 GLY A CA 1
ATOM 1425 C C . GLY A 1 189 ? -2.807 -2.549 -8.947 1.00 98.06 189 GLY A C 1
ATOM 1426 O O . GLY A 1 189 ? -1.943 -2.122 -8.182 1.00 98.06 189 GLY A O 1
ATOM 1427 N N . LEU A 1 190 ? -4.050 -2.812 -8.560 1.00 98.38 190 LEU A N 1
ATOM 1428 C CA . LEU A 1 190 ? -4.531 -2.718 -7.187 1.00 98.38 190 LEU A CA 1
ATOM 1429 C C . LEU A 1 190 ? -5.232 -4.006 -6.783 1.00 98.38 190 LEU A C 1
ATOM 1431 O O . LEU A 1 190 ? -6.022 -4.550 -7.551 1.00 98.38 190 LEU A O 1
ATOM 1435 N N . ALA A 1 191 ? -4.994 -4.448 -5.558 1.00 98.00 191 ALA A N 1
ATOM 1436 C CA . ALA A 1 191 ? -5.708 -5.554 -4.933 1.00 98.00 191 ALA A CA 1
ATOM 1437 C C . ALA A 1 191 ? -5.864 -5.283 -3.436 1.00 98.00 191 ALA A C 1
ATOM 1439 O O . ALA A 1 191 ? -5.191 -4.410 -2.878 1.00 98.00 191 ALA A O 1
ATOM 1440 N N . PHE A 1 192 ? -6.742 -6.028 -2.773 1.00 97.81 192 PHE A N 1
ATOM 1441 C CA . PHE A 1 192 ? -6.817 -6.009 -1.319 1.00 97.81 192 PHE A CA 1
ATOM 1442 C C . PHE A 1 192 ? -7.359 -7.324 -0.764 1.00 97.81 192 PHE A C 1
ATOM 1444 O O . PHE A 1 192 ? -8.207 -7.979 -1.363 1.00 97.81 192 PHE A O 1
ATOM 1451 N N . GLU A 1 193 ? -6.913 -7.653 0.438 1.00 97.06 193 GLU A N 1
ATOM 1452 C CA . GLU A 1 193 ? -7.434 -8.732 1.267 1.00 97.06 193 GLU A CA 1
ATOM 1453 C C . GLU A 1 193 ? -7.961 -8.120 2.563 1.00 97.06 193 GLU A C 1
ATOM 1455 O O . GLU A 1 193 ? -7.392 -7.162 3.086 1.00 97.06 193 GLU A O 1
ATOM 1460 N N . SER A 1 194 ? -9.077 -8.618 3.086 1.00 95.88 194 SER A N 1
ATOM 1461 C CA . SER A 1 194 ? -9.632 -8.090 4.333 1.00 95.88 194 SER A CA 1
ATOM 1462 C C . SER A 1 194 ? -10.599 -9.073 4.964 1.00 95.88 194 SER A C 1
ATOM 1464 O O . SER A 1 194 ? -11.417 -9.672 4.257 1.00 95.88 194 SER A O 1
ATOM 1466 N N . GLN A 1 195 ? -10.526 -9.180 6.289 1.00 94.81 195 GLN A N 1
ATOM 1467 C CA . GLN A 1 195 ? -11.449 -9.947 7.110 1.00 94.81 195 GLN A CA 1
ATOM 1468 C C . GLN A 1 195 ? -11.920 -9.092 8.289 1.00 94.81 195 GLN A C 1
ATOM 1470 O O . GLN A 1 195 ? -11.124 -8.452 8.982 1.00 94.81 195 GLN A O 1
ATOM 1475 N N . VAL A 1 196 ? -13.236 -9.083 8.520 1.00 93.38 196 VAL A N 1
ATOM 1476 C CA . VAL A 1 196 ? -13.858 -8.332 9.619 1.00 93.38 196 VAL A CA 1
ATOM 1477 C C . VAL A 1 196 ? -13.250 -8.768 10.955 1.00 93.38 196 VAL A C 1
ATOM 1479 O O . VAL A 1 196 ? -13.174 -9.958 11.253 1.00 93.38 196 VAL A O 1
ATOM 1482 N N . GLY A 1 197 ? -12.798 -7.793 11.741 1.00 89.94 197 GLY A N 1
ATOM 1483 C CA . GLY A 1 197 ? -12.150 -7.995 13.039 1.00 89.94 197 GLY A CA 1
ATOM 1484 C C . GLY A 1 197 ? -10.676 -8.418 12.992 1.00 89.94 197 GLY A C 1
ATOM 1485 O O . GLY A 1 197 ? -10.059 -8.477 14.051 1.00 89.94 197 GLY A O 1
ATOM 1486 N N . GLN A 1 198 ? -10.105 -8.693 11.812 1.00 92.81 198 GLN A N 1
ATOM 1487 C CA . GLN A 1 198 ? -8.693 -9.088 11.668 1.00 92.81 198 GLN A CA 1
ATOM 1488 C C . GLN A 1 198 ? -7.823 -8.050 10.946 1.00 92.81 198 GLN A C 1
ATOM 1490 O O . GLN A 1 198 ? -6.600 -8.094 11.067 1.00 92.81 198 GLN A O 1
ATOM 1495 N N . GLY A 1 199 ? -8.440 -7.114 10.222 1.00 95.19 199 GLY A N 1
ATOM 1496 C CA . GLY A 1 199 ? -7.751 -6.040 9.508 1.00 95.19 199 GLY A CA 1
ATOM 1497 C C . GLY A 1 199 ? -7.802 -6.197 7.994 1.00 95.19 199 GLY A C 1
ATOM 1498 O O . GLY A 1 199 ? -8.632 -6.933 7.447 1.00 95.19 199 GLY A O 1
ATOM 1499 N N . SER A 1 200 ? -6.948 -5.444 7.307 1.00 96.94 200 SER A N 1
ATOM 1500 C CA . SER A 1 200 ? -6.887 -5.415 5.844 1.00 96.94 200 SER A CA 1
ATOM 1501 C C . SER A 1 200 ? -5.449 -5.325 5.349 1.00 96.94 200 SER A C 1
ATOM 1503 O O . SER A 1 200 ? -4.578 -4.780 6.020 1.00 96.94 200 SER A O 1
ATOM 1505 N N . THR A 1 201 ? -5.211 -5.819 4.138 1.00 98.44 201 THR A N 1
ATOM 1506 C CA . THR A 1 201 ? -3.974 -5.605 3.391 1.00 98.44 201 THR A CA 1
ATOM 1507 C C . THR A 1 201 ? -4.318 -5.037 2.025 1.00 98.44 201 THR A C 1
ATOM 1509 O O . THR A 1 201 ? -5.019 -5.681 1.252 1.00 98.44 201 THR A O 1
ATOM 1512 N N . PHE A 1 202 ? -3.822 -3.842 1.718 1.00 98.50 202 PHE A N 1
ATOM 1513 C CA . PHE A 1 202 ? -3.920 -3.241 0.388 1.00 98.50 202 PHE A CA 1
ATOM 1514 C C . PHE A 1 202 ? -2.620 -3.451 -0.377 1.00 98.50 202 PHE A C 1
ATOM 1516 O O . PHE A 1 202 ? -1.536 -3.317 0.192 1.00 98.50 202 PHE A O 1
ATOM 1523 N N . PHE A 1 203 ? -2.731 -3.743 -1.669 1.00 98.62 203 PHE A N 1
ATOM 1524 C CA . PHE A 1 203 ? -1.606 -4.025 -2.550 1.00 98.62 203 PHE A CA 1
ATOM 1525 C C . PHE A 1 203 ? -1.575 -3.036 -3.715 1.00 98.62 203 PHE A C 1
ATOM 1527 O O . PHE A 1 203 ? -2.579 -2.840 -4.400 1.00 98.62 203 PHE A O 1
ATOM 1534 N N . LEU A 1 204 ? -0.400 -2.456 -3.956 1.00 98.56 204 LEU A N 1
ATOM 1535 C CA . LEU A 1 204 ? -0.041 -1.758 -5.187 1.00 98.56 204 LEU A CA 1
ATOM 1536 C C . LEU A 1 204 ? 0.936 -2.642 -5.965 1.00 98.56 204 LEU A C 1
ATOM 1538 O O . LEU A 1 204 ? 1.986 -3.011 -5.438 1.00 98.56 204 LEU A O 1
ATOM 1542 N N . VAL A 1 205 ? 0.593 -2.979 -7.205 1.00 98.44 205 VAL A N 1
ATOM 1543 C CA . VAL A 1 205 ? 1.368 -3.876 -8.070 1.00 98.44 205 VAL A CA 1
ATOM 1544 C C . VAL A 1 205 ? 1.930 -3.071 -9.237 1.00 98.44 205 VAL A C 1
ATOM 1546 O O . VAL A 1 205 ? 1.180 -2.552 -10.058 1.00 98.44 205 VAL A O 1
ATOM 1549 N N . LEU A 1 206 ? 3.249 -2.946 -9.305 1.00 97.50 206 LEU A N 1
ATOM 1550 C CA . LEU A 1 206 ? 3.963 -2.181 -10.325 1.00 97.50 206 LEU A CA 1
ATOM 1551 C C . LEU A 1 206 ? 4.672 -3.142 -11.277 1.00 97.50 206 LEU A C 1
ATOM 1553 O O . LEU A 1 206 ? 5.204 -4.159 -10.830 1.00 97.50 206 LEU A O 1
ATOM 1557 N N . ALA A 1 207 ? 4.713 -2.822 -12.569 1.00 96.62 207 ALA A N 1
ATOM 1558 C CA . ALA A 1 207 ? 5.562 -3.551 -13.506 1.00 96.62 207 ALA A CA 1
ATOM 1559 C C . ALA A 1 207 ? 7.036 -3.386 -13.099 1.00 96.62 207 ALA A C 1
ATOM 1561 O O . ALA A 1 207 ? 7.480 -2.275 -12.800 1.00 96.62 207 ALA A O 1
ATOM 1562 N N . ALA A 1 208 ? 7.786 -4.484 -13.064 1.00 94.50 208 ALA A N 1
ATOM 1563 C CA . ALA A 1 208 ? 9.233 -4.428 -12.916 1.00 94.50 208 ALA A CA 1
ATOM 1564 C C . ALA A 1 208 ? 9.865 -3.996 -14.245 1.00 94.50 208 ALA A C 1
ATOM 1566 O O . ALA A 1 208 ? 9.412 -4.421 -15.310 1.00 94.50 208 ALA A O 1
ATOM 1567 N N . SER A 1 209 ? 10.910 -3.172 -14.186 1.00 86.12 209 SER A N 1
ATOM 1568 C CA . SER A 1 209 ? 11.816 -3.019 -15.319 1.00 86.12 209 SER A CA 1
ATOM 1569 C C . SER A 1 209 ? 12.605 -4.310 -15.514 1.00 86.12 209 SER A C 1
ATOM 1571 O O . SER A 1 209 ? 12.859 -5.034 -14.546 1.00 86.12 209 SER A O 1
ATOM 1573 N N . GLU A 1 210 ? 12.988 -4.581 -16.760 1.00 64.69 210 GLU A N 1
ATOM 1574 C CA . GLU A 1 210 ? 13.992 -5.607 -17.064 1.00 64.69 210 GLU A CA 1
ATOM 1575 C C . GLU A 1 210 ? 15.364 -5.253 -16.471 1.00 64.69 210 GLU A C 1
ATOM 1577 O O . GLU A 1 210 ? 15.644 -4.040 -16.288 1.00 64.69 210 GLU A O 1
#

Sequence (210 aa):
MLGFSRDSSAEEPSFCDVNNVVKDTIRLLGDRFLREVEVSFKPSTDLPPAVGSKDFIQQILLNFIFNAAEATSPERGQLVRADDTDAGGGKTGADQAPARERRGQAVRAPIIIVAARRTPEPLSEMVLTPAAAPGYVTISVQDFGCGIAPENRARLFEPFFTTKALSTRRGTGLGLSMAYELARKMGAGLAFESQVGQGSTFFLVLAASE

Radius of gyration: 21.77 Å; chains: 1; bounding box: 45×56×82 Å

pLDDT: mean 80.07, std 22.93, range [30.45, 98.69]

Foldseek 3Di:
DDDDDDDPDPDDFDWDDPVVLVVVLVVVCDPVNCVQEPEAEAEDPDAFIFGADSVLVSLLVNLLQVVQSVLADPVPDDPDPPDDPDDDDDDDDDDDDDPDDPPDPPPPRWYKYKYKDKAQADDPAWPAAAPDARTKIKIKIWGQGQWDDPVCVVCLLPQQDDPCCPPPPHDSSVSNVSSVVSCVVRSWIWDKDTDGNGTIMIMIITHGDD

Secondary structure (DSSP, 8-state):
----------PPPPEE-HHHHHHHHHHHTHHHHHTT-EEEEE--SSPPPEES-HHHHHHHHHHHHHHHHHHH-TTS----------S--------------------PPPEEEEEEEEESS--SSEEEPPPP-S-EEEEEEEE-SS---HHHHTTTTSTT--S-TTSSS---S-HHHHHHHHHHHTT-EEEEEEETTTEEEEEEEEEBP-